Protein AF-A0A1S6HP08-F1 (afdb_monomer_lite)

InterPro domains:
  IPR002477 Peptidoglycan binding-like [PF01471] (251-300)
  IPR036365 PGBD-like superfamily [SSF47090] (234-307)
  IPR036366 PGBD superfamily [G3DSA:1.10.101.10] (234-302)
  IPR045380 L,D-transpeptidase, scaffold domain [PF20142] (79-217)
  IPR052905 L,D-transpeptidase YkuD-like [PTHR41533] (67-310)

Radius of gyration: 25.8 Å; chains: 1; bounding box: 58×49×69 Å

Foldseek 3Di:
DDDDDLPLLVDQLDDPDDDDDDDDPPPPVVVVVVVVVPCDDPVNVVLLVLLCVQLVCLCVVVAQDRVPDGQPCSNLLSVLCVVVSNGFLPPDLVLLVVLLVLLVCVLLLLHDSVSQCSVVLVVLSVVCVVVVNPPSNSVSVNRSSSVSSLVVLLCCLQQFDDDVVVPPPPPPPPCSNDVSVSVSVSSNVCSVVSCSSVSSVVSRDPDPVLVVLSVLLVLLVCCLVPDDADAQDDDDKADFFAADPSQVVVQVLLVSVVLAPPPDDSRGCYPSVLNSLLVVCVVVVHDSPSMPDPVSSVVSNDHSVNSSNVSSNVSSVVSNVVNVD

Sequence (325 aa):
MKNLNPFSLLLILGLFLQASPFKIFAAVELSSITYAEQAHSPEVDRQNAIFESLLEPLLLGETSKIAEFSIISPYLTSHLYQKRQYLSLWNDKDYAASVIETIGDADDEGLFKEDYHYQELVSLYQAQELDDWQDPYQRAQFDILLTDAIITYGIHLINGKVNPDTLGKTWNYDEAVIKLGTVIEELNTHIQAQDIAERLAQFNPQLTPYDELKSALKHYRQLADNQTFSNISYLSVVKTGESSPMLPSIAQRLILLNYLSPEADISHFSPEFVAAIKRYQTAHSLNADGIIGKGTINSLNVPFSRRADQDQYGASQMALSRSHR

Organism: NCBI:txid225848

Secondary structure (DSSP, 8-state):
--PPPTTTTSSSSS----------SSSHHHHHHHHHHHTTSHHHHHHHHHHHHHHHHHHTTS-SEETTEEPSSHHHHHHHHHHTTT--S---HHHHHHHHHHHHGGGTTTS-GGGGTHHHHHHHHHHHHHTTT--HHHHHHHHHHHHHHHHHHHHHHHH----GGG-TTT----TTTS-HHHHHHHHHHHHHHT-HHHHHHTTS---HHHHHHHHHHHHHHHHHHHS---PPPP-S-B-TT---TTHHHHHHHHHHTTSS-TTS-TTTT-HHHHHHHHHHHHHTTS--S--B-HHHHHHHTS-HHHHHHHHHHHHHHHHHTTTT-

pLDDT: mean 80.7, std 21.32, range [26.08, 97.94]

Structure (mmCIF, N/CA/C/O backbone):
data_AF-A0A1S6HP08-F1
#
_entry.id   AF-A0A1S6HP08-F1
#
loop_
_atom_site.group_PDB
_atom_site.id
_atom_site.type_symbol
_atom_site.label_atom_id
_atom_site.label_alt_id
_atom_site.label_comp_id
_atom_site.label_asym_id
_atom_site.label_entity_id
_atom_site.label_seq_id
_atom_site.pdbx_PDB_ins_code
_atom_site.Cartn_x
_atom_site.Cartn_y
_atom_site.Cartn_z
_atom_site.occupancy
_atom_site.B_iso_or_equiv
_atom_site.auth_seq_id
_atom_site.auth_comp_id
_atom_site.auth_asym_id
_atom_site.auth_atom_id
_atom_site.pdbx_PDB_model_num
ATOM 1 N N . MET A 1 1 ? 19.195 24.820 16.635 1.00 37.03 1 MET A N 1
ATOM 2 C CA . MET A 1 1 ? 18.046 25.485 17.287 1.00 37.03 1 MET A CA 1
ATOM 3 C C . MET A 1 1 ? 17.364 26.413 16.294 1.00 37.03 1 MET 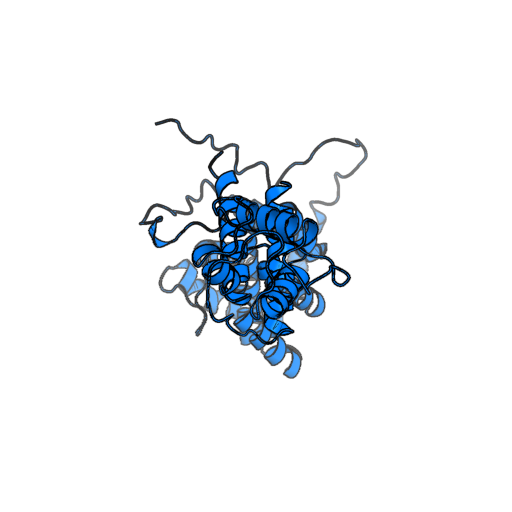A C 1
ATOM 5 O O . MET A 1 1 ? 17.799 27.543 16.124 1.00 37.03 1 MET A O 1
ATOM 9 N N . LYS A 1 2 ? 16.320 25.930 15.623 1.00 26.08 2 LYS A N 1
ATOM 10 C CA . LYS A 1 2 ? 15.174 26.746 15.218 1.00 26.08 2 LYS A CA 1
ATOM 11 C C . LYS A 1 2 ? 13.961 25.855 15.437 1.00 26.08 2 LYS A C 1
ATOM 13 O O . LYS A 1 2 ? 13.872 24.786 14.847 1.00 26.08 2 LYS A O 1
ATOM 18 N N . ASN A 1 3 ? 13.167 26.256 16.417 1.00 28.09 3 ASN A N 1
ATOM 19 C CA . ASN A 1 3 ? 11.997 25.554 16.908 1.00 28.09 3 ASN A CA 1
ATOM 20 C C . ASN A 1 3 ? 11.008 25.349 15.758 1.00 28.09 3 ASN A C 1
ATOM 22 O O . ASN A 1 3 ? 10.672 26.312 15.066 1.00 28.09 3 ASN A O 1
ATOM 26 N N . LEU A 1 4 ? 10.554 24.111 15.577 1.00 31.88 4 LEU A N 1
ATOM 27 C CA . LEU A 1 4 ? 9.343 23.830 14.817 1.00 31.88 4 LEU A CA 1
ATOM 28 C C . LEU A 1 4 ? 8.183 24.518 15.550 1.00 31.88 4 LEU A C 1
ATOM 30 O O . LEU A 1 4 ? 8.040 24.401 16.767 1.00 31.88 4 LEU A O 1
ATOM 34 N N . ASN A 1 5 ? 7.435 25.336 14.818 1.00 28.69 5 ASN A N 1
ATOM 35 C CA . ASN A 1 5 ? 6.345 26.145 15.349 1.00 28.69 5 ASN A CA 1
ATOM 36 C C . ASN A 1 5 ? 5.137 25.217 15.619 1.00 28.69 5 ASN A C 1
ATOM 38 O O . ASN A 1 5 ? 4.773 24.469 14.711 1.00 28.69 5 ASN A O 1
ATOM 42 N N . PRO A 1 6 ? 4.476 25.261 16.794 1.00 34.19 6 PRO A N 1
ATOM 43 C CA . PRO A 1 6 ? 3.338 24.394 17.161 1.00 34.19 6 PRO A CA 1
ATOM 44 C C . PRO A 1 6 ? 2.050 24.600 16.329 1.00 34.19 6 PRO A C 1
ATOM 46 O O . PRO A 1 6 ? 0.969 24.180 16.730 1.00 34.19 6 PRO A O 1
ATOM 49 N N . PHE A 1 7 ? 2.145 25.240 15.163 1.00 33.28 7 PHE A N 1
ATOM 50 C CA . PHE A 1 7 ? 1.025 25.545 14.272 1.00 33.28 7 PHE A CA 1
ATOM 51 C C . PHE A 1 7 ? 0.842 24.539 13.126 1.00 33.28 7 PHE A C 1
ATOM 53 O O . PHE A 1 7 ? -0.245 24.483 12.558 1.00 33.28 7 PHE A O 1
ATOM 60 N N . SER A 1 8 ? 1.842 23.712 12.804 1.00 34.75 8 SER A N 1
ATOM 61 C CA . SER A 1 8 ? 1.733 22.762 11.682 1.00 34.75 8 SER A CA 1
ATOM 62 C C . SER A 1 8 ? 0.903 21.515 12.004 1.00 34.75 8 SER A C 1
ATOM 64 O O . SER A 1 8 ? 0.450 20.839 11.087 1.00 34.75 8 SER A O 1
ATOM 66 N N . LEU A 1 9 ? 0.640 21.234 13.285 1.00 36.16 9 LEU A N 1
ATOM 67 C CA . LEU A 1 9 ? -0.179 20.086 13.696 1.00 36.16 9 LEU A CA 1
ATOM 68 C C . LEU A 1 9 ? -1.679 20.393 13.816 1.00 36.16 9 LEU A C 1
ATOM 70 O O . LEU A 1 9 ? -2.486 19.490 14.003 1.00 36.16 9 LEU A O 1
ATOM 74 N N . LEU A 1 10 ? -2.058 21.667 13.701 1.00 32.53 10 LEU A N 1
ATOM 75 C CA . LEU A 1 10 ? -3.425 22.144 13.919 1.00 32.53 10 LEU A CA 1
ATOM 76 C C . LEU A 1 10 ? -4.205 22.397 12.624 1.00 32.53 10 LEU A C 1
ATOM 78 O O . LEU A 1 10 ? -5.354 22.810 12.700 1.00 32.53 10 LEU A O 1
ATOM 82 N N . LEU A 1 11 ? -3.602 22.157 11.453 1.00 35.22 11 LEU A N 1
ATOM 83 C CA . LEU A 1 11 ? -4.187 22.548 10.165 1.00 35.22 11 LEU A CA 1
ATOM 84 C C . LEU A 1 11 ? -4.681 21.383 9.293 1.00 35.22 11 LEU A C 1
ATOM 86 O O . LEU A 1 11 ? -5.185 21.626 8.204 1.00 35.22 11 LEU A O 1
ATOM 90 N N . ILE A 1 12 ? -4.536 20.129 9.736 1.00 39.09 12 ILE A N 1
ATOM 91 C CA . ILE A 1 12 ? -4.883 18.949 8.916 1.00 39.09 12 ILE A CA 1
ATOM 92 C C . ILE A 1 12 ? -6.053 18.129 9.503 1.00 39.09 12 ILE A C 1
ATOM 94 O O . ILE A 1 12 ? -6.721 17.416 8.767 1.00 39.09 12 ILE A O 1
ATOM 98 N N . LEU A 1 13 ? -6.415 18.339 10.774 1.00 35.38 13 LEU A N 1
ATOM 99 C CA . LEU A 1 13 ? -7.618 17.765 11.412 1.00 35.38 13 LEU A CA 1
ATOM 100 C C . LEU A 1 13 ? -8.629 18.840 11.859 1.00 35.38 13 LEU A C 1
ATOM 102 O O . LEU A 1 13 ? -9.435 18.627 12.751 1.00 35.38 13 LEU A O 1
ATOM 106 N N . GLY A 1 14 ? -8.577 20.030 11.260 1.00 38.06 14 GLY A N 1
ATOM 107 C CA . GLY A 1 14 ? -9.546 21.089 11.525 1.00 38.06 14 GLY A CA 1
ATOM 108 C C . GLY A 1 14 ? -9.268 22.330 10.684 1.00 38.06 14 GLY A C 1
ATOM 109 O O . GLY A 1 14 ? -8.176 22.881 10.752 1.00 38.06 14 GLY A O 1
ATOM 110 N N . LEU A 1 15 ? -10.289 22.788 9.948 1.00 34.88 15 LEU A N 1
ATOM 111 C CA . LEU A 1 15 ? -10.371 24.033 9.160 1.00 34.88 15 LEU A CA 1
ATOM 112 C C . LEU A 1 15 ? -9.856 23.986 7.706 1.00 34.88 15 LEU A C 1
ATOM 114 O O . LEU A 1 15 ? -8.799 24.514 7.381 1.00 34.88 15 LEU A O 1
ATOM 118 N N . PHE A 1 16 ? -10.740 23.588 6.787 1.00 30.20 16 PHE A N 1
ATOM 119 C CA . PHE A 1 16 ? -11.036 24.470 5.652 1.00 30.20 16 PHE A CA 1
ATOM 120 C C . PHE A 1 16 ? -12.314 25.245 5.983 1.00 30.20 16 PHE A C 1
ATOM 122 O O . PHE A 1 16 ? -13.414 24.703 5.948 1.00 30.20 16 PHE A O 1
ATOM 129 N N . LEU A 1 17 ? -12.169 26.522 6.337 1.00 34.50 17 LEU A N 1
ATOM 130 C CA . LEU A 1 17 ? -13.286 27.448 6.508 1.00 34.50 17 LEU A CA 1
ATOM 131 C C . LEU A 1 17 ? -13.116 28.585 5.497 1.00 34.50 17 LEU A C 1
ATOM 133 O O . LEU A 1 17 ? -12.306 29.480 5.710 1.00 34.50 17 LEU A O 1
ATOM 137 N N . GLN A 1 18 ? -13.863 28.499 4.392 1.00 31.25 18 GLN A N 1
ATOM 138 C CA . GLN A 1 18 ? -14.393 29.581 3.540 1.00 31.25 18 GLN A CA 1
ATOM 139 C C . GLN A 1 18 ? -15.203 28.897 2.411 1.00 31.25 18 GLN A C 1
ATOM 141 O O . GLN A 1 18 ? -14.660 28.052 1.719 1.00 31.25 18 GLN A O 1
ATOM 146 N N . ALA A 1 19 ? -16.481 29.163 2.131 1.00 27.23 19 ALA A N 1
ATOM 147 C CA . ALA A 1 19 ? -17.449 30.097 2.685 1.00 27.23 19 ALA A CA 1
ATOM 148 C C . ALA A 1 19 ? -18.878 29.683 2.257 1.00 27.23 19 ALA A C 1
ATOM 150 O O . ALA A 1 19 ? -19.105 29.353 1.095 1.00 27.23 19 ALA A O 1
ATOM 151 N N . SER A 1 20 ? -19.853 29.786 3.164 1.00 27.34 20 SER A N 1
ATOM 152 C CA . SER A 1 20 ? -21.228 30.241 2.880 1.00 27.34 20 SER A CA 1
ATOM 153 C C . SER A 1 20 ? -21.924 30.558 4.210 1.00 27.34 20 SER A C 1
ATOM 155 O O . SER A 1 20 ? -21.979 29.691 5.081 1.00 27.34 20 SER A O 1
ATOM 157 N N . PRO A 1 21 ? -22.433 31.785 4.430 1.00 35.09 21 PRO A N 1
ATOM 158 C CA . PRO A 1 21 ? -22.972 32.177 5.721 1.00 35.09 21 PRO A CA 1
ATOM 159 C C . PRO A 1 21 ? -24.468 31.874 5.764 1.00 35.09 21 PRO A C 1
ATOM 161 O O . PRO A 1 21 ? -25.263 32.788 5.616 1.00 35.09 21 PRO A O 1
ATOM 164 N N . PHE A 1 22 ? -24.892 30.624 5.955 1.00 33.34 22 PHE A N 1
ATOM 165 C CA . PHE A 1 22 ? -26.291 30.363 6.314 1.00 33.34 22 PHE A CA 1
ATOM 166 C C . PHE A 1 22 ? -26.439 29.122 7.206 1.00 33.34 22 PHE A C 1
ATOM 168 O O . PHE A 1 22 ? -26.291 27.994 6.760 1.00 33.34 22 PHE A O 1
ATOM 175 N N . LYS A 1 23 ? -26.797 29.395 8.470 1.00 36.72 23 LYS A N 1
ATOM 176 C CA . LYS A 1 23 ? -27.518 28.538 9.430 1.00 36.72 23 LYS A CA 1
ATOM 177 C C . LYS A 1 23 ? -26.992 27.112 9.672 1.00 36.72 23 LYS A C 1
ATOM 179 O O . LYS A 1 23 ? -27.583 26.181 9.150 1.00 36.72 23 LYS A O 1
ATOM 184 N N . ILE A 1 24 ? -26.074 26.934 10.629 1.00 33.16 24 ILE A N 1
ATOM 185 C CA . ILE A 1 24 ? -26.072 25.760 11.532 1.00 33.16 24 ILE A CA 1
ATOM 186 C C . ILE A 1 24 ? -25.559 26.200 12.920 1.00 33.16 24 ILE A C 1
ATOM 188 O O . ILE A 1 24 ? -24.381 26.102 13.229 1.00 33.16 24 ILE A O 1
ATOM 192 N N . PHE A 1 25 ? -26.450 26.719 13.762 1.00 32.25 25 PHE A N 1
ATOM 193 C CA . PHE A 1 25 ? -26.279 26.751 15.222 1.00 32.25 25 PHE A CA 1
ATOM 194 C C . PHE A 1 25 ? -27.532 26.079 15.788 1.00 32.25 25 PHE A C 1
ATOM 196 O O . PHE A 1 25 ? -28.522 26.750 16.05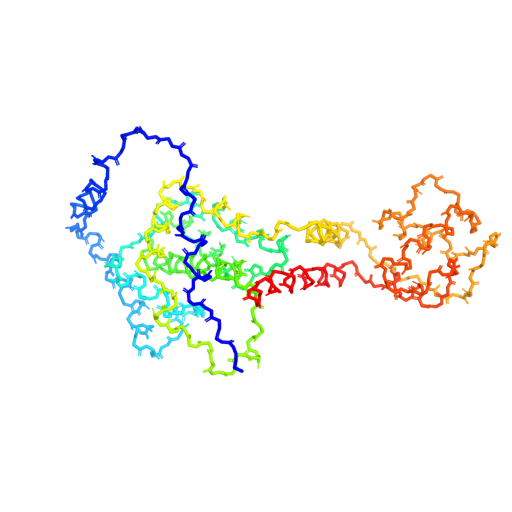7 1.00 32.25 25 PHE A O 1
ATOM 203 N N . ALA A 1 26 ? -27.533 24.743 15.795 1.00 30.08 26 ALA A N 1
ATOM 204 C CA . ALA A 1 26 ? -28.567 23.914 16.435 1.00 30.08 26 ALA A CA 1
ATOM 205 C C . ALA A 1 26 ? -28.204 22.413 16.511 1.00 30.08 26 ALA A C 1
ATOM 207 O O . ALA A 1 26 ? -28.841 21.689 17.262 1.00 30.08 26 ALA A O 1
ATOM 208 N N . ALA A 1 27 ? -27.210 21.919 15.758 1.00 31.30 27 ALA A N 1
ATOM 209 C CA . ALA A 1 27 ? -26.962 20.472 15.653 1.00 31.30 27 ALA A CA 1
ATOM 210 C C . ALA A 1 27 ? -25.917 19.901 16.638 1.00 31.30 27 ALA A C 1
ATOM 212 O O . ALA A 1 27 ? -25.849 18.689 16.796 1.00 31.30 27 ALA A O 1
ATOM 213 N N . VAL A 1 28 ? -25.126 20.740 17.319 1.00 35.03 28 VAL A N 1
ATOM 214 C CA . VAL A 1 28 ? -24.002 20.273 18.165 1.00 35.03 28 VAL A CA 1
ATOM 215 C C . VAL A 1 28 ? -24.448 19.818 19.564 1.00 35.03 28 VAL A C 1
ATOM 217 O O . VAL A 1 28 ? -23.785 18.992 20.177 1.00 35.03 28 VAL A O 1
ATOM 220 N N . GLU A 1 29 ? -25.598 20.280 20.064 1.00 32.12 29 GLU A N 1
ATOM 221 C CA . GLU A 1 29 ? -26.141 19.812 21.355 1.00 32.12 29 GLU A CA 1
ATOM 222 C C . GLU A 1 29 ? -26.984 18.533 21.235 1.00 32.12 29 GLU A C 1
ATOM 224 O O . GLU A 1 29 ? -27.211 17.851 22.228 1.00 32.12 29 GLU A O 1
ATOM 229 N N . LEU A 1 30 ? -27.434 18.160 20.032 1.00 32.56 30 LEU A N 1
ATOM 230 C CA . LEU A 1 30 ? -28.275 16.972 19.853 1.00 32.56 30 LEU A CA 1
ATOM 231 C C . LEU A 1 30 ? -27.462 15.669 19.803 1.00 32.56 30 LEU A C 1
ATOM 233 O O . LEU A 1 30 ? -27.971 14.632 20.221 1.00 32.56 30 LEU A O 1
ATOM 237 N N . SER A 1 31 ? -26.197 15.691 19.369 1.00 40.62 31 SER A N 1
ATOM 238 C CA . SER A 1 31 ? -25.356 14.483 19.336 1.00 40.62 31 SER A CA 1
ATOM 239 C C . SER A 1 31 ? -24.945 14.017 20.737 1.00 40.62 31 SER A C 1
ATOM 241 O O . SER A 1 31 ? -25.019 12.826 21.025 1.00 40.62 31 SER A O 1
ATOM 243 N N . SER A 1 32 ? -24.606 14.930 21.649 1.00 37.12 32 SER A N 1
ATOM 244 C CA . SER A 1 32 ? -24.267 14.600 23.042 1.00 37.12 32 SER A CA 1
ATOM 245 C C . SER A 1 32 ? -25.474 14.128 23.864 1.00 37.12 32 SER A C 1
ATOM 247 O O . SER A 1 32 ? -25.318 13.277 24.738 1.00 37.12 32 SER A O 1
ATOM 249 N N . ILE A 1 33 ? -26.682 14.608 23.550 1.00 34.91 33 ILE A N 1
ATOM 250 C CA . ILE A 1 33 ? -27.922 14.178 24.219 1.00 34.91 33 ILE A CA 1
ATOM 251 C C . ILE A 1 33 ? -28.392 12.801 23.712 1.00 34.91 33 ILE A C 1
ATOM 253 O O . ILE A 1 33 ? -28.900 12.010 24.502 1.00 34.91 33 ILE A O 1
ATOM 257 N N . THR A 1 34 ? -28.152 12.455 22.441 1.00 38.88 34 THR A N 1
ATOM 258 C CA . THR A 1 34 ? -28.569 11.147 21.889 1.00 38.88 34 THR A CA 1
ATOM 259 C C . THR A 1 34 ? -27.686 9.986 22.382 1.00 38.88 34 THR A C 1
ATOM 261 O O . THR A 1 34 ? -28.188 8.888 22.608 1.00 38.88 34 THR A O 1
ATOM 264 N N . TYR A 1 35 ? -26.389 10.223 22.629 1.00 44.16 35 TYR A N 1
ATOM 265 C CA . TYR A 1 35 ? -25.476 9.205 23.182 1.00 44.16 35 TYR A CA 1
ATOM 266 C C . TYR A 1 35 ? -25.760 8.859 24.654 1.00 44.16 35 TYR A C 1
ATOM 268 O O . TYR A 1 35 ? -25.564 7.717 25.064 1.00 44.16 35 TYR A O 1
ATOM 276 N N . ALA A 1 36 ? -26.231 9.817 25.457 1.00 42.38 36 ALA A N 1
ATOM 277 C CA . ALA A 1 36 ? -26.434 9.616 26.892 1.00 42.38 36 ALA A CA 1
ATOM 278 C C . ALA A 1 36 ? -27.621 8.687 27.220 1.00 42.38 36 ALA A C 1
ATOM 280 O O . ALA A 1 36 ? -27.603 8.005 28.242 1.00 42.38 36 ALA A O 1
ATOM 281 N N . GLU A 1 37 ? -28.642 8.627 26.360 1.00 40.81 37 GLU A N 1
ATOM 282 C CA . GLU A 1 37 ? -29.885 7.892 26.642 1.00 40.81 37 GLU A CA 1
ATOM 283 C C . GLU A 1 37 ? -29.822 6.405 26.222 1.00 40.81 37 GLU A C 1
ATOM 285 O O . GLU A 1 37 ? -30.584 5.584 26.729 1.00 40.81 37 GLU A O 1
ATOM 290 N N . GLN A 1 38 ? -28.860 6.023 25.367 1.00 45.03 38 GLN A N 1
ATOM 291 C CA . GLN A 1 38 ? -28.581 4.623 24.990 1.00 45.03 38 GLN A CA 1
ATOM 292 C C . GLN A 1 38 ? -27.512 3.938 25.871 1.00 45.03 38 GLN A C 1
ATOM 294 O O . GLN A 1 38 ? -27.344 2.721 25.801 1.00 45.03 38 GLN A O 1
ATOM 299 N N . ALA A 1 39 ? -26.808 4.690 26.723 1.00 51.41 39 ALA A N 1
ATOM 300 C CA . ALA A 1 39 ? -25.588 4.244 27.400 1.00 51.41 39 ALA A CA 1
ATOM 301 C C . ALA A 1 39 ? -25.785 3.380 28.665 1.00 51.41 39 ALA A C 1
ATOM 303 O O . ALA A 1 39 ? -24.790 3.041 29.294 1.00 51.41 39 ALA A O 1
ATOM 304 N N . HIS A 1 40 ? -27.014 3.070 29.099 1.00 55.91 40 HIS A N 1
ATOM 305 C CA . HIS A 1 40 ? -27.283 2.406 30.398 1.00 55.91 40 HIS A CA 1
ATOM 306 C C . HIS A 1 40 ? -28.170 1.152 30.276 1.00 55.91 40 HIS A C 1
ATOM 308 O O . HIS A 1 40 ? -28.962 0.835 31.167 1.00 55.91 40 HIS A O 1
ATOM 314 N N . SER A 1 41 ? -28.092 0.437 29.150 1.00 70.69 41 SER A N 1
ATOM 315 C CA . SER A 1 41 ? -28.690 -0.901 29.081 1.00 70.69 41 SER A CA 1
ATOM 316 C C . SER A 1 41 ? -27.732 -1.939 29.693 1.00 70.69 41 SER A C 1
ATOM 318 O O . SER A 1 41 ? -26.526 -1.834 29.471 1.00 70.69 41 SER A O 1
ATOM 320 N N . PRO A 1 42 ? -28.225 -2.994 30.378 1.00 75.88 42 PRO A N 1
ATOM 321 C CA . PRO A 1 42 ? -27.368 -4.040 30.955 1.00 75.88 42 PRO A CA 1
ATOM 322 C C . PRO A 1 42 ? -26.472 -4.768 29.941 1.00 75.88 42 PRO A C 1
ATOM 324 O O . PRO A 1 42 ? -25.529 -5.458 30.322 1.00 75.88 42 PRO A O 1
ATOM 327 N N . GLU A 1 43 ? -26.802 -4.680 28.653 1.00 75.88 43 GLU A N 1
ATOM 328 C CA . GLU A 1 43 ? -25.978 -5.221 27.575 1.00 75.88 43 GLU A CA 1
ATOM 329 C C . GLU A 1 43 ? -24.797 -4.304 27.256 1.00 75.88 43 GLU A C 1
ATOM 331 O O . GLU A 1 43 ? -23.659 -4.762 27.216 1.00 75.88 43 GLU A O 1
ATOM 336 N N . VAL A 1 44 ? -25.057 -3.001 27.123 1.00 77.56 44 VAL A N 1
ATOM 337 C CA . VAL A 1 44 ? -24.018 -1.986 26.905 1.00 77.56 44 VAL A CA 1
ATOM 338 C C . VAL A 1 44 ? -23.053 -1.941 28.089 1.00 77.56 44 VAL A C 1
ATOM 340 O O . VAL A 1 44 ? -21.846 -1.924 27.881 1.00 77.56 44 VAL A O 1
ATOM 343 N N . ASP A 1 45 ? -23.553 -2.029 29.324 1.00 83.19 45 ASP A N 1
ATOM 344 C CA . ASP A 1 45 ? -22.700 -2.062 30.519 1.00 83.19 45 ASP A CA 1
ATOM 345 C C . ASP A 1 45 ? -21.768 -3.285 30.528 1.00 83.19 45 ASP A C 1
ATOM 347 O O . ASP A 1 45 ? -20.587 -3.178 30.864 1.00 83.19 45 ASP A O 1
ATOM 351 N N . ARG A 1 46 ? -22.279 -4.458 30.119 1.00 84.31 46 ARG A N 1
ATOM 352 C CA . ARG A 1 46 ? -21.469 -5.679 29.997 1.00 84.31 46 ARG A CA 1
ATOM 353 C C . ARG A 1 46 ? -20.414 -5.555 28.904 1.00 84.31 46 ARG A C 1
ATOM 355 O O . ARG A 1 46 ? -19.282 -5.978 29.118 1.00 84.31 46 ARG A O 1
ATOM 362 N N . GLN A 1 47 ? -20.766 -4.970 27.762 1.00 84.94 47 GLN A N 1
ATOM 363 C CA . GLN A 1 47 ? -19.822 -4.736 26.675 1.00 84.94 47 GLN A CA 1
ATOM 364 C C . GLN A 1 47 ? -18.729 -3.742 27.096 1.00 84.94 47 GLN A C 1
ATOM 366 O O . GLN A 1 47 ? -17.547 -4.035 26.930 1.00 84.94 47 GLN A O 1
ATOM 371 N N . ASN A 1 48 ? -19.095 -2.626 27.727 1.00 91.19 48 ASN A N 1
ATOM 372 C CA . ASN A 1 48 ? -18.148 -1.620 28.211 1.00 91.19 48 ASN A CA 1
ATOM 373 C C . ASN A 1 48 ? -17.162 -2.205 29.234 1.00 91.19 48 ASN A C 1
ATOM 375 O O . ASN A 1 48 ? -15.971 -1.909 29.164 1.00 91.19 48 ASN A O 1
ATOM 379 N N . ALA A 1 49 ? -17.623 -3.089 30.127 1.00 93.12 49 ALA A N 1
ATOM 380 C CA . ALA A 1 49 ? -16.753 -3.772 31.085 1.00 93.12 49 ALA A CA 1
ATOM 381 C C . ALA A 1 49 ? -15.688 -4.653 30.403 1.00 93.12 49 ALA A C 1
ATOM 383 O O . ALA A 1 49 ? -14.566 -4.767 30.896 1.00 93.12 49 ALA A O 1
ATOM 384 N N . ILE A 1 50 ? -16.010 -5.259 29.253 1.00 95.50 50 ILE A N 1
ATOM 385 C CA . ILE A 1 50 ? -15.037 -6.028 28.464 1.00 95.50 50 ILE A CA 1
ATOM 386 C C . ILE A 1 50 ? -13.968 -5.093 27.894 1.00 95.50 50 ILE A C 1
ATOM 388 O O . ILE A 1 50 ? -12.781 -5.358 28.082 1.00 95.50 50 ILE A O 1
ATOM 392 N N . PHE A 1 51 ? -14.366 -3.990 27.253 1.00 96.19 51 PHE A N 1
ATOM 393 C CA . PHE A 1 51 ? -13.424 -2.987 26.741 1.00 96.19 51 PHE A CA 1
ATOM 394 C C . PHE A 1 51 ? -12.523 -2.441 27.853 1.00 96.19 51 PHE A C 1
ATOM 396 O O . PHE A 1 51 ? -11.306 -2.400 27.682 1.00 96.19 51 PHE A O 1
ATOM 403 N N . GLU A 1 52 ? -13.099 -2.077 29.000 1.00 95.44 52 GLU A N 1
ATOM 404 C CA . GLU A 1 52 ? -12.349 -1.611 30.167 1.00 95.44 52 GLU A CA 1
ATOM 405 C C . GLU A 1 52 ? -11.310 -2.649 30.610 1.00 95.44 52 GLU A C 1
ATOM 407 O O . GLU A 1 52 ? -10.130 -2.321 30.717 1.00 95.44 52 GLU A O 1
ATOM 412 N N . SER A 1 53 ? -11.703 -3.922 30.740 1.00 95.88 53 SER A N 1
ATOM 413 C CA . SER A 1 53 ? -10.784 -4.999 31.133 1.00 95.88 53 SER A CA 1
ATOM 414 C C . SER A 1 53 ? -9.634 -5.235 30.144 1.00 95.88 53 SER A C 1
ATOM 416 O O . SER A 1 53 ? -8.537 -5.614 30.553 1.00 95.88 53 SER A O 1
ATOM 418 N N . LEU A 1 54 ? -9.865 -5.008 28.845 1.00 96.31 54 LEU A N 1
ATOM 419 C CA . LEU A 1 54 ? -8.845 -5.153 27.804 1.00 96.31 54 LEU A CA 1
ATOM 420 C C . LEU A 1 54 ? -7.880 -3.962 27.764 1.00 96.31 54 LEU A C 1
ATOM 422 O O . LEU A 1 54 ? -6.713 -4.132 27.416 1.00 96.31 54 LEU A O 1
ATOM 426 N N . LEU A 1 55 ? -8.362 -2.761 28.092 1.00 95.69 55 LEU A N 1
ATOM 427 C CA . LEU A 1 55 ? -7.634 -1.505 27.905 1.00 95.69 55 LEU A CA 1
ATOM 428 C C . LEU A 1 55 ? -6.965 -0.982 29.177 1.00 95.69 55 LEU A C 1
ATOM 430 O O . LEU A 1 55 ? -5.987 -0.243 29.069 1.00 95.69 55 LEU A O 1
ATOM 434 N N . GLU A 1 56 ? -7.436 -1.358 30.367 1.00 94.44 56 GLU A N 1
ATOM 435 C CA . GLU A 1 56 ? -6.842 -0.937 31.641 1.00 94.44 56 GLU A CA 1
ATOM 436 C C . GLU A 1 56 ? -5.342 -1.292 31.743 1.00 94.44 56 GLU A C 1
ATOM 438 O O . GLU A 1 56 ? -4.550 -0.392 32.040 1.00 94.44 56 GLU A O 1
ATOM 443 N N . PRO A 1 57 ? -4.883 -2.508 31.376 1.00 93.88 57 PRO A N 1
ATOM 444 C CA . PRO A 1 57 ? -3.451 -2.821 31.374 1.00 93.88 57 PRO A CA 1
ATOM 445 C C . PRO A 1 57 ? -2.624 -1.941 30.417 1.00 93.88 57 PRO A C 1
ATOM 447 O O . PRO A 1 57 ? -1.445 -1.686 30.672 1.00 93.88 57 PRO A O 1
ATOM 450 N N . LEU A 1 58 ? -3.225 -1.454 29.320 1.00 90.50 58 LEU A N 1
ATOM 451 C CA . LEU A 1 58 ? -2.577 -0.522 28.387 1.00 90.50 58 LEU A CA 1
ATOM 452 C C . LEU A 1 58 ? -2.511 0.893 28.973 1.00 90.50 58 LEU A C 1
ATOM 454 O O . LEU A 1 58 ? -1.473 1.543 28.858 1.00 90.50 58 LEU A O 1
ATOM 458 N N . LEU A 1 59 ? -3.588 1.357 29.619 1.00 88.19 59 LEU A N 1
ATOM 459 C CA . LEU A 1 59 ? -3.639 2.655 30.308 1.00 88.19 59 LEU A CA 1
ATOM 460 C C . LEU A 1 59 ? -2.579 2.751 31.410 1.00 88.19 59 LEU A C 1
ATOM 462 O O . LEU A 1 59 ? -1.936 3.787 31.566 1.00 88.19 59 LEU A O 1
ATOM 466 N N . LEU A 1 60 ? -2.385 1.661 32.156 1.00 88.88 60 LEU A N 1
ATOM 467 C CA . LEU A 1 60 ? -1.391 1.561 33.225 1.00 88.88 60 LEU A CA 1
ATOM 468 C C . LEU A 1 60 ? 0.042 1.360 32.698 1.00 88.88 60 LEU A C 1
ATOM 470 O O . LEU A 1 60 ? 0.999 1.442 33.470 1.00 88.88 60 LEU A O 1
ATOM 474 N N . GLY A 1 61 ? 0.207 1.113 31.394 1.00 86.19 61 GLY A N 1
ATOM 475 C CA . GLY A 1 61 ? 1.501 0.835 30.769 1.00 86.19 61 GLY A CA 1
ATOM 476 C C . GLY A 1 61 ? 2.097 -0.521 31.159 1.00 86.19 61 GLY A C 1
ATOM 477 O O . GLY A 1 61 ? 3.301 -0.727 31.007 1.00 86.19 61 GLY A O 1
ATOM 478 N N . GLU A 1 62 ? 1.280 -1.445 31.667 1.00 89.56 62 GLU A N 1
ATOM 479 C CA . GLU A 1 62 ? 1.702 -2.791 32.072 1.00 89.56 62 GLU A CA 1
ATOM 480 C C . GLU A 1 62 ? 1.965 -3.695 30.863 1.00 89.56 62 GLU A C 1
ATOM 482 O O . GLU A 1 62 ? 2.795 -4.605 30.917 1.00 89.56 62 GLU A O 1
ATOM 487 N N . THR A 1 63 ? 1.272 -3.435 29.754 1.00 91.31 63 THR A N 1
ATOM 488 C CA . THR A 1 63 ? 1.412 -4.162 28.493 1.00 91.31 63 THR A CA 1
ATOM 489 C C . THR A 1 63 ? 1.166 -3.239 27.302 1.00 91.31 63 THR A C 1
ATOM 491 O O . THR A 1 63 ? 0.500 -2.213 27.404 1.00 91.31 63 THR A O 1
ATOM 494 N N . SER A 1 64 ? 1.679 -3.635 26.142 1.00 88.25 64 SER A N 1
ATOM 495 C CA . SER A 1 64 ? 1.344 -3.047 24.841 1.00 88.25 64 SER A CA 1
ATOM 496 C C . SER A 1 64 ? 0.544 -4.028 23.981 1.00 88.25 64 SER A C 1
ATOM 498 O O . SER A 1 64 ? 0.608 -3.963 22.756 1.00 88.25 64 SER A O 1
ATOM 500 N N . LYS A 1 65 ? -0.120 -5.007 24.603 1.00 92.31 65 LYS A N 1
ATOM 501 C CA . LYS A 1 65 ? -0.814 -6.096 23.912 1.00 92.31 65 LYS A CA 1
ATOM 502 C C . LYS A 1 65 ? -2.239 -6.278 24.398 1.00 92.31 65 LYS A C 1
ATOM 504 O O . LYS A 1 65 ? -2.486 -6.186 25.597 1.00 92.31 65 LYS A O 1
ATOM 509 N N . ILE A 1 66 ? -3.118 -6.649 23.475 1.00 91.56 66 ILE A N 1
ATOM 510 C CA . ILE A 1 66 ? -4.470 -7.137 23.748 1.00 91.56 66 ILE A CA 1
ATOM 511 C C . ILE A 1 66 ? -4.528 -8.582 23.276 1.00 91.56 66 ILE A C 1
ATOM 513 O O . ILE A 1 66 ? -4.399 -8.854 22.085 1.00 91.56 66 ILE A O 1
ATOM 517 N N . ALA A 1 67 ? -4.679 -9.502 24.232 1.00 89.12 67 ALA A N 1
ATOM 518 C CA . ALA A 1 67 ? -4.460 -10.929 24.015 1.00 89.12 67 ALA A CA 1
ATOM 519 C C . ALA A 1 67 ? -3.090 -11.186 23.344 1.00 89.12 67 ALA A C 1
ATOM 521 O O . ALA A 1 67 ? -2.050 -10.861 23.923 1.00 89.12 67 ALA A O 1
ATOM 522 N N . GLU A 1 68 ? -3.064 -11.750 22.141 1.00 90.50 68 GLU A N 1
ATOM 523 C CA . GLU A 1 68 ? -1.856 -11.990 21.352 1.00 90.50 68 GLU A CA 1
ATOM 524 C C . GLU A 1 68 ? -1.399 -10.786 20.508 1.00 90.50 68 GLU A C 1
ATOM 526 O O . GLU A 1 68 ? -0.229 -10.736 20.109 1.00 90.50 68 GLU A O 1
ATOM 531 N N . PHE A 1 69 ? -2.274 -9.806 20.267 1.00 93.00 69 PHE A N 1
ATOM 532 C CA . PHE A 1 69 ? -2.042 -8.703 19.333 1.00 93.00 69 PHE A CA 1
ATOM 533 C C . PHE A 1 69 ? -1.224 -7.586 19.978 1.00 93.00 69 PHE A C 1
ATOM 535 O O . PHE A 1 69 ? -1.558 -7.105 21.061 1.00 93.00 69 PHE A O 1
ATOM 542 N N . SER A 1 70 ? -0.151 -7.149 19.315 1.00 93.00 70 SER A N 1
ATOM 543 C CA . SER A 1 70 ? 0.609 -5.972 19.756 1.00 93.00 70 SER A CA 1
ATOM 544 C C . SER A 1 70 ? -0.084 -4.713 19.260 1.00 93.00 70 SER A C 1
ATOM 546 O O . SER A 1 70 ? -0.278 -4.573 18.066 1.00 93.00 70 SER A O 1
ATOM 548 N N . ILE A 1 71 ? -0.427 -3.797 20.155 1.00 91.19 71 ILE A N 1
ATOM 549 C CA . ILE A 1 71 ? -1.047 -2.516 19.817 1.00 91.19 71 ILE A CA 1
ATOM 550 C C . ILE A 1 71 ? 0.059 -1.518 19.462 1.00 91.19 71 ILE A C 1
ATOM 552 O O . ILE A 1 71 ? 1.046 -1.399 20.194 1.00 91.19 71 ILE A O 1
ATOM 556 N N . ILE A 1 72 ? -0.085 -0.827 18.332 1.00 87.00 72 ILE A N 1
ATOM 557 C CA . ILE A 1 72 ? 0.949 0.047 17.759 1.00 87.00 72 ILE A CA 1
ATOM 558 C C . ILE A 1 72 ? 0.946 1.403 18.457 1.00 87.00 72 ILE A C 1
ATOM 560 O O . ILE A 1 72 ? 2.004 1.938 18.797 1.00 87.00 72 ILE A O 1
ATOM 564 N N . SER A 1 73 ? -0.248 1.933 18.727 1.00 84.38 73 SER A N 1
ATOM 565 C CA . SER A 1 73 ? -0.460 3.221 19.380 1.00 84.38 73 SER A CA 1
ATOM 566 C C . SER A 1 73 ? -1.177 3.045 20.730 1.00 84.38 73 SER A C 1
ATOM 568 O O . SER A 1 73 ? -2.221 3.661 20.954 1.00 84.38 73 SER A O 1
ATOM 570 N N . PRO A 1 74 ? -0.627 2.259 21.686 1.00 88.12 74 PRO A N 1
ATOM 571 C CA . PRO A 1 74 ? -1.350 1.825 22.885 1.00 88.12 74 PRO A CA 1
ATOM 572 C C . PRO A 1 74 ? -1.825 2.990 23.751 1.00 88.12 74 PRO A C 1
ATOM 574 O O . PRO A 1 74 ? -2.941 2.949 24.261 1.00 88.12 74 PRO A O 1
ATOM 577 N N . TYR A 1 75 ? -1.024 4.053 23.872 1.00 84.81 75 TYR A N 1
ATOM 578 C CA . TYR A 1 75 ? -1.423 5.273 24.574 1.00 84.81 75 TYR A CA 1
ATOM 579 C C . TYR A 1 75 ? -2.653 5.929 23.927 1.00 84.81 75 TYR A C 1
ATOM 581 O O . TYR A 1 75 ? -3.659 6.127 24.604 1.00 84.81 75 TYR A O 1
ATOM 589 N N . LEU A 1 76 ? -2.603 6.226 22.621 1.00 83.19 76 LEU A N 1
ATOM 590 C CA . LEU A 1 76 ? -3.699 6.903 21.917 1.00 83.19 76 LEU A CA 1
ATOM 591 C C . LEU A 1 76 ? -4.971 6.059 21.920 1.00 83.19 76 LEU A C 1
ATOM 593 O O . LEU A 1 76 ? -6.036 6.569 22.257 1.00 83.19 76 LEU A O 1
ATOM 597 N N . THR A 1 77 ? -4.844 4.773 21.598 1.00 89.94 77 THR A N 1
ATOM 598 C CA . THR A 1 77 ? -5.960 3.831 21.531 1.00 89.94 77 THR A CA 1
ATOM 599 C C . THR A 1 77 ? -6.639 3.709 22.896 1.00 89.94 77 THR A C 1
ATOM 601 O O . THR A 1 77 ? -7.838 3.952 23.017 1.00 89.94 77 THR A O 1
ATOM 604 N N . SER A 1 78 ? -5.881 3.445 23.963 1.00 91.06 78 SER A N 1
ATOM 605 C CA . SER A 1 78 ? -6.451 3.297 25.308 1.00 91.06 78 SER A CA 1
ATOM 606 C C . SER A 1 78 ? -7.092 4.577 25.854 1.00 91.06 78 SER A C 1
ATOM 608 O O . SER A 1 78 ? -8.213 4.533 26.365 1.00 91.06 78 SER A O 1
ATOM 610 N N . HIS A 1 79 ? -6.441 5.733 25.696 1.00 88.81 79 HIS A N 1
ATOM 611 C CA . HIS A 1 79 ? -6.987 7.004 26.173 1.00 88.81 79 HIS A CA 1
ATOM 612 C C . HIS A 1 79 ? -8.205 7.442 25.350 1.00 88.81 79 HIS A C 1
ATOM 614 O O . HIS A 1 79 ? -9.114 8.072 25.896 1.00 88.81 79 HIS A O 1
ATOM 620 N N . LEU A 1 80 ? -8.265 7.093 24.059 1.00 89.62 80 LEU A N 1
ATOM 621 C CA . LEU A 1 80 ? -9.447 7.318 23.232 1.00 89.62 80 LEU A CA 1
ATOM 622 C C . LEU A 1 80 ? -10.661 6.590 23.811 1.00 89.62 80 LEU A C 1
ATOM 624 O O . LEU A 1 80 ? -11.681 7.228 24.072 1.00 89.62 80 LEU A O 1
ATOM 628 N N . TYR A 1 81 ? -10.555 5.287 24.073 1.00 93.00 81 TYR A N 1
ATOM 629 C CA . TYR A 1 81 ? -11.674 4.526 24.634 1.00 93.00 81 TYR A CA 1
ATOM 630 C C . TYR A 1 81 ? -12.015 4.962 26.057 1.00 93.00 81 TYR A C 1
ATOM 632 O O . TYR A 1 81 ? -13.196 5.075 26.374 1.00 93.00 81 TYR A O 1
ATOM 640 N N . GLN A 1 82 ? -11.024 5.313 26.885 1.00 91.75 82 GLN A N 1
ATOM 641 C CA . GLN A 1 82 ? -11.284 5.888 28.208 1.00 91.75 82 GLN A CA 1
ATOM 642 C C . GLN A 1 82 ? -12.151 7.155 28.105 1.00 91.75 82 GLN A C 1
ATOM 644 O O . GLN A 1 82 ? -13.137 7.306 28.827 1.00 91.75 82 GLN A O 1
ATOM 649 N N . LYS A 1 83 ? -11.831 8.064 27.174 1.00 89.12 83 LYS A N 1
ATOM 650 C CA . LYS A 1 83 ? -12.619 9.285 26.927 1.00 89.12 83 LYS A CA 1
ATOM 651 C C . LYS A 1 83 ? -14.003 8.996 26.349 1.00 89.12 83 LYS A C 1
ATOM 653 O O . LYS A 1 83 ? -14.934 9.741 26.641 1.00 89.12 83 LYS A O 1
ATOM 658 N N . ARG A 1 84 ? -14.144 7.923 25.569 1.00 90.25 84 ARG A N 1
ATOM 659 C CA . ARG A 1 84 ? -15.430 7.413 25.066 1.00 90.25 84 ARG A CA 1
ATOM 660 C C . ARG A 1 84 ? -16.234 6.627 26.102 1.00 90.25 84 ARG A C 1
ATOM 662 O O . ARG A 1 84 ? -17.290 6.106 25.757 1.00 90.25 84 ARG A O 1
ATOM 669 N N . GLN A 1 85 ? -15.744 6.508 27.338 1.00 90.94 85 GLN A N 1
ATOM 670 C CA . GLN A 1 85 ? -16.358 5.673 28.375 1.00 90.94 85 GLN A CA 1
ATOM 671 C C . GLN A 1 85 ? -16.527 4.215 27.916 1.00 90.94 85 GLN A C 1
ATOM 673 O O . GLN A 1 85 ? -17.521 3.567 28.227 1.00 90.94 85 GLN A O 1
ATOM 678 N N . TYR A 1 86 ? -15.553 3.729 27.143 1.00 94.00 86 TYR A N 1
ATOM 679 C CA . TYR A 1 86 ? -15.466 2.368 26.614 1.00 94.00 86 TYR A CA 1
ATOM 680 C C . TYR A 1 86 ? -16.580 1.955 25.640 1.00 94.00 86 TYR A C 1
ATOM 682 O O . TYR A 1 86 ? -16.690 0.779 25.305 1.00 94.00 86 TYR A O 1
ATOM 690 N N . LEU A 1 87 ? -17.351 2.916 25.119 1.00 91.25 87 LEU A N 1
ATOM 691 C CA . LEU A 1 87 ? -18.319 2.666 24.053 1.00 91.25 87 LEU A CA 1
ATOM 692 C C . LEU A 1 87 ? -17.611 2.288 22.745 1.00 91.25 87 LEU A C 1
ATOM 694 O O . LEU A 1 87 ? -16.697 2.998 22.298 1.00 91.25 87 LEU A O 1
ATOM 698 N N . SER A 1 88 ? -18.098 1.222 22.103 1.00 92.25 88 SER A N 1
ATOM 699 C CA . SER A 1 88 ? -17.614 0.751 20.800 1.00 92.25 88 SER A CA 1
ATOM 700 C C . SER A 1 88 ? -17.693 1.839 19.722 1.00 92.25 88 SER A C 1
ATOM 702 O O . SER A 1 88 ? -18.467 2.806 19.811 1.00 92.25 88 SER A O 1
ATOM 704 N N . LEU A 1 89 ? -16.867 1.688 18.690 1.00 91.88 89 LEU A N 1
ATOM 705 C CA . LEU A 1 89 ? -16.854 2.563 17.517 1.00 91.88 89 LEU A CA 1
ATOM 706 C C . LEU A 1 89 ? -17.472 1.883 16.292 1.00 91.88 89 LEU A C 1
ATOM 708 O O . LEU A 1 89 ? -18.198 2.521 15.531 1.00 91.88 89 LEU A O 1
ATOM 712 N N . TRP A 1 90 ? -17.236 0.586 16.128 1.00 92.81 90 TRP A N 1
ATOM 713 C CA . TRP A 1 90 ? -17.477 -0.169 14.904 1.00 92.81 90 TRP A CA 1
ATOM 714 C C . TRP A 1 90 ? -18.718 -1.057 15.035 1.00 92.81 90 TRP A C 1
ATOM 716 O O . TRP A 1 90 ? -18.646 -2.283 15.058 1.00 92.81 90 TRP A O 1
ATOM 726 N N . ASN A 1 91 ? -19.886 -0.418 15.157 1.00 87.88 91 ASN A N 1
ATOM 727 C CA . ASN A 1 91 ? -21.171 -1.122 15.276 1.00 87.88 91 ASN A CA 1
ATOM 728 C C . ASN A 1 91 ? -21.781 -1.530 13.927 1.00 87.88 91 ASN A C 1
ATOM 730 O O . ASN A 1 91 ? -22.597 -2.449 13.883 1.00 87.88 91 ASN A O 1
ATOM 734 N N . ASP A 1 92 ? -21.398 -0.849 12.848 1.00 91.31 92 ASP A N 1
ATOM 735 C CA . ASP A 1 92 ? -21.778 -1.205 11.483 1.00 91.31 92 ASP A CA 1
ATOM 736 C C . ASP A 1 92 ? -20.728 -2.163 10.900 1.00 91.31 92 ASP A C 1
ATOM 738 O O . ASP A 1 92 ? -19.582 -1.774 10.654 1.00 91.31 92 ASP A O 1
ATOM 742 N N . LYS A 1 93 ? -21.121 -3.431 10.730 1.00 90.69 93 LYS A N 1
ATOM 743 C CA . LYS A 1 93 ? -20.246 -4.525 10.283 1.00 90.69 93 LYS A CA 1
ATOM 744 C C . LYS A 1 93 ? -19.808 -4.348 8.828 1.00 90.69 93 LYS A C 1
ATOM 746 O O . LYS A 1 93 ? -18.663 -4.651 8.497 1.00 90.69 93 LYS A O 1
ATOM 751 N N . ASP A 1 94 ? -20.706 -3.876 7.969 1.00 91.94 94 ASP A N 1
ATOM 752 C CA . ASP A 1 94 ? -20.429 -3.708 6.542 1.00 91.94 94 ASP A CA 1
ATOM 753 C C . ASP A 1 94 ? -19.472 -2.531 6.347 1.00 91.94 94 ASP A C 1
ATOM 755 O O . ASP A 1 94 ? -18.487 -2.618 5.613 1.00 91.94 94 ASP A O 1
ATOM 759 N N . TYR A 1 95 ? -19.696 -1.449 7.097 1.00 94.94 95 TYR A N 1
ATOM 760 C CA . TYR A 1 95 ? -18.786 -0.316 7.071 1.00 94.94 95 TYR A CA 1
ATOM 761 C C . TYR A 1 95 ? -17.406 -0.670 7.641 1.00 94.94 95 TYR A C 1
ATOM 763 O O . TYR A 1 95 ? -16.391 -0.336 7.029 1.00 94.94 95 TYR A O 1
ATOM 771 N N . ALA A 1 96 ? -17.339 -1.404 8.756 1.00 94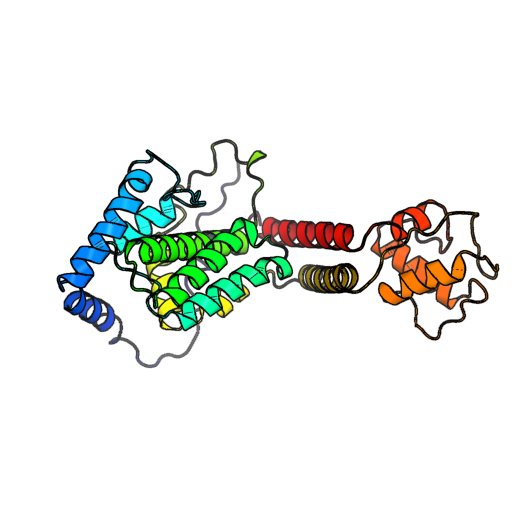.88 96 ALA A N 1
ATOM 772 C CA . ALA A 1 96 ? -16.066 -1.874 9.299 1.00 94.88 96 ALA A CA 1
ATOM 773 C C . ALA A 1 96 ? -15.267 -2.708 8.278 1.00 94.88 96 ALA A C 1
ATOM 775 O O . ALA A 1 96 ? -14.056 -2.526 8.171 1.00 94.88 96 ALA A O 1
ATOM 776 N N . ALA A 1 97 ? -15.930 -3.555 7.478 1.00 94.94 97 ALA A N 1
ATOM 777 C CA . ALA A 1 97 ? -15.279 -4.297 6.395 1.00 94.94 97 ALA A CA 1
ATOM 778 C C . ALA A 1 97 ? -14.666 -3.366 5.340 1.00 94.94 97 ALA A C 1
ATOM 780 O O . ALA A 1 97 ? -13.505 -3.538 4.975 1.00 94.94 97 ALA A O 1
ATOM 781 N N . SER A 1 98 ? -15.403 -2.336 4.911 1.00 96.12 98 SER A N 1
ATOM 782 C CA . SER A 1 98 ? -14.895 -1.353 3.939 1.00 96.12 98 SER A CA 1
ATOM 783 C C . SER A 1 98 ? -13.659 -0.589 4.449 1.00 96.12 98 SER A C 1
ATOM 785 O O . SER A 1 98 ? -12.754 -0.237 3.689 1.00 96.12 98 SER A O 1
ATOM 787 N N . VAL A 1 99 ? -13.560 -0.389 5.767 1.00 96.81 99 VAL A N 1
ATOM 788 C CA . VAL A 1 99 ? -12.382 0.221 6.394 1.00 96.81 99 VAL A CA 1
ATOM 789 C C . VAL A 1 99 ? -11.193 -0.749 6.436 1.00 96.81 99 VAL A C 1
ATOM 791 O O . VAL A 1 99 ? -10.057 -0.318 6.237 1.00 96.81 99 VAL A O 1
ATOM 794 N N . ILE A 1 100 ? -11.419 -2.058 6.604 1.00 97.56 100 ILE A N 1
ATOM 795 C CA . ILE A 1 100 ? -10.359 -3.072 6.443 1.00 97.56 100 ILE A CA 1
ATOM 796 C C . ILE A 1 100 ? -9.838 -3.072 5.001 1.00 97.56 100 ILE A C 1
ATOM 798 O O . ILE A 1 100 ? -8.627 -3.120 4.797 1.00 97.56 100 ILE A O 1
ATOM 802 N N . GLU A 1 101 ? -10.720 -2.975 4.002 1.00 95.62 101 GLU A N 1
ATOM 803 C CA . GLU A 1 101 ? -10.316 -2.862 2.591 1.00 95.62 101 GLU A CA 1
ATOM 804 C C . GLU A 1 101 ? -9.437 -1.626 2.360 1.00 95.62 101 GLU A C 1
ATOM 806 O O . GLU A 1 101 ? -8.362 -1.742 1.778 1.00 95.62 101 GLU A O 1
ATOM 811 N N . THR A 1 102 ? -9.820 -0.481 2.935 1.00 94.62 102 THR A N 1
ATOM 812 C CA . THR A 1 102 ? -9.022 0.758 2.896 1.00 94.62 102 THR A CA 1
ATOM 813 C C . THR A 1 102 ? -7.622 0.569 3.492 1.00 94.62 102 THR A C 1
ATOM 815 O O . THR A 1 102 ? -6.642 1.093 2.967 1.00 94.62 102 THR A O 1
ATOM 818 N N . ILE A 1 103 ? -7.493 -0.188 4.587 1.00 95.69 103 ILE A N 1
ATOM 819 C CA . ILE A 1 103 ? -6.180 -0.543 5.149 1.00 95.69 103 ILE A CA 1
ATOM 820 C C . ILE A 1 103 ? -5.399 -1.439 4.176 1.00 95.69 103 ILE A C 1
ATOM 822 O O . ILE A 1 103 ? -4.185 -1.288 4.041 1.00 95.69 103 ILE A O 1
ATOM 826 N N . GLY A 1 104 ? -6.078 -2.350 3.479 1.00 94.00 104 GLY A N 1
ATOM 827 C CA . GLY A 1 104 ? -5.483 -3.194 2.442 1.00 94.00 104 GLY A CA 1
ATOM 828 C C . GLY A 1 104 ? -4.856 -2.393 1.300 1.00 94.00 104 GLY A C 1
ATOM 829 O O . GLY A 1 104 ? -3.779 -2.755 0.821 1.00 94.00 104 GLY A O 1
ATOM 830 N N . ASP A 1 105 ? -5.472 -1.268 0.937 1.00 90.88 105 ASP A N 1
ATOM 831 C CA . ASP A 1 105 ? -4.982 -0.348 -0.094 1.00 90.88 105 ASP A CA 1
ATOM 832 C C . ASP A 1 105 ? -3.726 0.433 0.331 1.00 90.88 105 ASP A C 1
ATOM 834 O O . ASP A 1 105 ? -3.055 1.028 -0.516 1.00 90.88 105 ASP A O 1
ATOM 838 N N . ALA A 1 106 ? -3.331 0.397 1.612 1.00 90.44 106 ALA A N 1
ATOM 839 C CA . ALA A 1 106 ? -2.112 1.055 2.089 1.00 90.44 106 ALA A CA 1
ATOM 840 C C . ALA A 1 106 ? -0.865 0.607 1.313 1.00 90.44 106 ALA A C 1
ATOM 842 O O . ALA A 1 106 ? 0.035 1.412 1.053 1.00 90.44 106 ALA A O 1
ATOM 843 N N . ASP A 1 107 ? -0.851 -0.655 0.882 1.00 88.56 107 ASP A N 1
ATOM 844 C CA . ASP A 1 107 ? 0.169 -1.207 0.002 1.00 88.56 107 ASP A CA 1
ATOM 845 C C . ASP A 1 107 ? 0.319 -0.381 -1.278 1.00 88.56 107 ASP A C 1
ATOM 847 O O . ASP A 1 107 ? 1.445 -0.138 -1.718 1.00 88.56 107 ASP A O 1
ATOM 851 N N . ASP A 1 108 ? -0.778 0.038 -1.905 1.00 85.00 108 ASP A N 1
ATOM 852 C CA . ASP A 1 108 ? -0.799 0.824 -3.146 1.00 85.00 108 ASP A CA 1
ATOM 853 C C . ASP A 1 108 ? -0.481 2.311 -2.914 1.00 85.00 108 ASP A C 1
ATOM 855 O O . ASP A 1 108 ? -0.087 3.020 -3.843 1.00 85.00 108 ASP A O 1
ATOM 859 N N . GLU A 1 109 ? -0.569 2.772 -1.666 1.00 84.00 109 GLU A N 1
ATOM 860 C CA . GLU A 1 109 ? -0.177 4.115 -1.220 1.00 84.00 109 GLU A CA 1
ATOM 861 C C . GLU A 1 109 ? 1.314 4.221 -0.845 1.00 84.00 109 GLU A C 1
ATOM 863 O O . GLU A 1 109 ? 1.797 5.280 -0.426 1.00 84.00 109 GLU A O 1
ATOM 868 N N . GLY A 1 110 ? 2.083 3.140 -1.007 1.00 84.06 110 GLY A N 1
ATOM 869 C CA . GLY A 1 110 ? 3.494 3.118 -0.623 1.00 84.06 110 GLY A CA 1
ATOM 870 C C . GLY A 1 110 ? 3.724 2.897 0.874 1.00 84.06 110 GLY A C 1
ATOM 871 O O . GLY A 1 110 ? 4.812 3.165 1.377 1.00 84.06 110 GLY A O 1
ATOM 872 N N . LEU A 1 111 ? 2.711 2.442 1.604 1.00 86.50 111 LEU A N 1
ATOM 873 C CA . LEU A 1 111 ? 2.804 1.997 2.996 1.00 86.50 111 LEU A CA 1
ATOM 874 C C . LEU A 1 111 ? 2.654 0.475 3.036 1.00 86.50 111 LEU A C 1
ATOM 876 O O . LEU A 1 111 ? 2.460 -0.120 1.988 1.00 86.50 111 LEU A O 1
ATOM 880 N N . PHE A 1 112 ? 2.826 -0.179 4.185 1.00 87.38 112 PHE A N 1
ATOM 881 C CA . PHE A 1 112 ? 2.653 -1.635 4.283 1.00 87.38 112 PHE A CA 1
ATOM 882 C C . PHE A 1 112 ? 1.412 -1.917 5.113 1.00 87.38 112 PHE A C 1
ATOM 884 O O . PHE A 1 112 ? 1.348 -1.491 6.265 1.00 87.38 112 PHE A O 1
ATOM 891 N N . LYS A 1 113 ? 0.426 -2.617 4.552 1.00 92.06 113 LYS A N 1
ATOM 892 C CA . LYS A 1 113 ? -0.834 -2.894 5.265 1.00 92.06 113 LYS A CA 1
ATOM 893 C C . LYS A 1 113 ? -0.628 -3.703 6.552 1.00 92.06 113 LYS A C 1
ATOM 895 O O . LYS A 1 113 ? -1.374 -3.547 7.515 1.00 92.06 113 LYS A O 1
ATOM 900 N N . GLU A 1 114 ? 0.424 -4.521 6.609 1.00 90.81 114 GLU A N 1
ATOM 901 C CA . GLU A 1 114 ? 0.813 -5.274 7.806 1.00 90.81 114 GLU A CA 1
ATOM 902 C C . GLU A 1 114 ? 1.297 -4.371 8.952 1.00 90.81 114 GLU A C 1
ATOM 904 O O . GLU A 1 114 ? 1.292 -4.801 10.102 1.00 90.81 114 GLU A O 1
ATOM 909 N N . ASP A 1 115 ? 1.646 -3.107 8.685 1.00 89.50 115 ASP A N 1
ATOM 910 C CA . ASP A 1 115 ? 1.881 -2.120 9.747 1.00 89.50 115 ASP A CA 1
ATOM 911 C C . ASP A 1 115 ? 0.583 -1.692 10.453 1.00 89.50 115 ASP A C 1
ATOM 913 O O . ASP A 1 115 ? 0.650 -0.886 11.375 1.00 89.50 115 ASP A O 1
ATOM 917 N N . TYR A 1 116 ? -0.586 -2.168 10.009 1.00 93.88 116 TYR A N 1
ATOM 918 C CA . TYR A 1 116 ? -1.910 -1.743 10.471 1.00 93.88 116 TYR A CA 1
ATOM 919 C C . TYR A 1 116 ? -2.836 -2.937 10.750 1.00 93.88 116 TYR A C 1
ATOM 921 O O . TYR A 1 116 ? -4.041 -2.860 10.525 1.00 93.88 116 TYR A O 1
ATOM 929 N N . HIS A 1 117 ? -2.276 -4.057 11.221 1.00 95.62 117 HIS A N 1
ATOM 930 C CA . HIS A 1 117 ? -3.025 -5.256 11.638 1.00 95.62 117 HIS A CA 1
ATOM 931 C C . HIS A 1 117 ? -3.893 -5.898 10.551 1.00 95.62 117 HIS A C 1
ATOM 933 O O . HIS A 1 117 ? -4.868 -6.573 10.871 1.00 95.62 117 HIS A O 1
ATOM 939 N N . TYR A 1 118 ? -3.601 -5.674 9.266 1.00 96.56 118 TYR A N 1
ATOM 940 C CA . TYR A 1 118 ? -4.501 -6.083 8.183 1.00 96.56 118 TYR A CA 1
ATOM 941 C C . TYR A 1 118 ? -4.871 -7.575 8.236 1.00 96.56 118 TYR A C 1
ATOM 943 O O . TYR A 1 118 ? -6.049 -7.929 8.178 1.00 96.56 118 TYR A O 1
ATOM 951 N N . GLN A 1 119 ? -3.881 -8.459 8.392 1.00 96.06 119 GLN A N 1
ATOM 952 C CA . GLN A 1 119 ? -4.115 -9.904 8.406 1.00 96.06 119 GLN A CA 1
ATOM 953 C C . GLN A 1 119 ? -4.928 -10.337 9.636 1.00 96.06 119 GLN A C 1
ATOM 955 O O . GLN A 1 119 ? -5.818 -11.187 9.532 1.00 96.06 119 GLN A O 1
ATOM 960 N N . GLU A 1 120 ? -4.632 -9.757 10.795 1.00 96.12 120 GLU A N 1
ATOM 961 C CA . GLU A 1 120 ? -5.325 -10.001 12.055 1.00 96.12 120 GLU A CA 1
ATOM 962 C C . GLU A 1 120 ? -6.777 -9.511 11.987 1.00 96.12 120 GLU A C 1
ATOM 964 O O . GLU A 1 120 ? -7.687 -10.248 12.364 1.00 96.12 120 GLU A O 1
ATOM 969 N N . LEU A 1 121 ? -7.009 -8.318 11.433 1.00 97.38 121 LEU A N 1
ATOM 970 C CA . LEU A 1 121 ? -8.336 -7.729 11.245 1.00 97.38 121 LEU A CA 1
ATOM 971 C C . LEU A 1 121 ? -9.208 -8.560 10.308 1.00 97.38 121 LEU A C 1
ATOM 973 O O . LEU A 1 121 ? -10.352 -8.846 10.654 1.00 97.38 121 LEU A O 1
ATOM 977 N N . VAL A 1 122 ? -8.672 -8.999 9.164 1.00 96.81 122 VAL A N 1
ATOM 978 C CA . VAL A 1 122 ? -9.386 -9.899 8.242 1.00 96.81 122 VAL A CA 1
ATOM 979 C C . VAL A 1 122 ? -9.765 -11.201 8.951 1.00 96.81 122 VAL A C 1
ATOM 981 O O . VAL A 1 122 ? -10.899 -11.665 8.835 1.00 96.81 122 VAL A O 1
ATOM 984 N N . SER A 1 123 ? -8.836 -11.774 9.719 1.00 94.44 123 SER A N 1
ATOM 985 C CA . SER A 1 123 ? -9.061 -13.040 10.425 1.00 94.44 123 SER A CA 1
ATOM 986 C C . SER A 1 123 ? -10.125 -12.903 11.523 1.00 94.44 123 SER A C 1
ATOM 988 O O . SER A 1 123 ? -11.020 -13.744 11.616 1.00 94.44 123 SER A O 1
ATOM 990 N N . LEU A 1 124 ? -10.067 -11.831 12.324 1.00 93.94 124 LEU A N 1
ATOM 991 C CA . LEU A 1 124 ? -11.055 -11.530 13.365 1.00 93.94 124 LEU A CA 1
ATOM 992 C C . LEU A 1 124 ? -12.435 -11.237 12.770 1.00 93.94 124 LEU A C 1
ATOM 994 O O . LEU A 1 124 ? -13.427 -11.769 13.261 1.00 93.94 124 LEU A O 1
ATOM 998 N N . TYR A 1 125 ? -12.501 -10.442 11.698 1.00 94.06 125 TYR A N 1
ATOM 999 C CA . TYR A 1 125 ? -13.756 -10.121 11.020 1.00 94.06 125 TYR A CA 1
ATOM 1000 C C . TYR A 1 125 ? -14.460 -11.387 10.521 1.00 94.06 125 TYR A C 1
ATOM 1002 O O . TYR A 1 125 ? -15.630 -11.602 10.828 1.00 94.06 125 TYR A O 1
ATOM 1010 N N . GLN A 1 126 ? -13.734 -12.265 9.822 1.00 92.25 126 GLN A N 1
ATOM 1011 C CA . GLN A 1 126 ? -14.285 -13.520 9.299 1.00 92.25 126 GLN A CA 1
ATOM 1012 C C . GLN A 1 126 ? -14.742 -14.465 10.416 1.00 92.25 126 GLN A C 1
ATOM 1014 O O . GLN A 1 126 ? -15.799 -15.085 10.309 1.00 92.25 126 GLN A O 1
ATOM 1019 N N . ALA A 1 127 ? -13.973 -14.575 11.505 1.00 89.31 127 ALA A N 1
ATOM 1020 C CA . ALA A 1 127 ? -14.367 -15.377 12.662 1.00 89.31 127 ALA A CA 1
ATOM 1021 C C . ALA A 1 127 ? -15.655 -14.844 13.314 1.00 89.31 127 ALA A C 1
ATOM 1023 O O . ALA A 1 127 ? -16.537 -15.626 13.665 1.00 89.31 127 ALA A O 1
ATOM 1024 N N . GLN A 1 128 ? -15.786 -13.520 13.423 1.00 87.25 128 GLN A N 1
ATOM 1025 C CA . GLN A 1 128 ? -16.977 -12.865 13.955 1.00 87.25 128 GLN A CA 1
ATOM 1026 C C . GLN A 1 128 ? -18.189 -12.995 13.040 1.00 87.25 128 GLN A C 1
ATOM 1028 O O . GLN A 1 128 ? -19.294 -13.225 13.523 1.00 87.25 128 GLN A O 1
ATOM 1033 N N . GLU A 1 129 ? -18.006 -12.887 11.728 1.00 81.62 129 GLU A N 1
ATOM 1034 C CA . GLU A 1 129 ? -19.077 -13.083 10.752 1.00 81.62 129 GLU A CA 1
ATOM 1035 C C . GLU A 1 129 ? -19.678 -14.494 10.851 1.00 81.62 129 GLU A C 1
ATOM 1037 O O . GLU A 1 129 ? -20.900 -14.645 10.840 1.00 81.62 129 GLU A O 1
ATOM 1042 N N . LEU A 1 130 ? -18.839 -15.518 11.054 1.00 78.19 130 LEU A N 1
ATOM 1043 C CA . LEU A 1 130 ? -19.283 -16.903 11.255 1.00 78.19 130 LEU A CA 1
ATOM 1044 C C . LEU A 1 130 ? -20.132 -17.099 12.520 1.00 78.19 130 LEU A C 1
ATOM 1046 O O . LEU A 1 130 ? -21.001 -17.970 12.532 1.00 78.19 130 LEU A O 1
ATOM 1050 N N . ASP A 1 131 ? -19.891 -16.302 13.561 1.00 82.12 131 ASP A N 1
ATOM 1051 C CA . ASP A 1 131 ? -20.642 -16.324 14.823 1.00 82.12 131 ASP A CA 1
ATOM 1052 C C . ASP A 1 131 ? -21.735 -15.236 14.882 1.00 82.12 131 ASP A C 1
ATOM 1054 O O . ASP A 1 131 ? -22.253 -14.916 15.948 1.00 82.12 131 ASP A O 1
ATOM 1058 N N . ASP A 1 132 ? -22.066 -14.607 13.745 1.00 83.88 132 ASP A N 1
ATOM 1059 C CA . ASP A 1 132 ? -22.993 -13.467 13.641 1.00 83.88 132 ASP A CA 1
ATOM 1060 C C . ASP A 1 132 ? -22.691 -12.322 14.637 1.00 83.88 132 ASP A C 1
ATOM 1062 O O . ASP A 1 132 ? -23.561 -11.549 15.047 1.00 83.88 132 ASP A O 1
ATOM 1066 N N . TRP A 1 133 ? -21.419 -12.159 15.001 1.00 83.75 133 TRP A N 1
ATOM 1067 C CA . TRP A 1 133 ? -20.941 -11.181 15.976 1.00 83.75 133 TRP A CA 1
ATOM 1068 C C . TRP A 1 133 ? -21.617 -11.332 17.349 1.00 83.75 133 TRP A C 1
ATOM 1070 O O . TRP A 1 133 ? -22.034 -10.344 17.974 1.00 83.75 133 TRP A O 1
ATOM 1080 N N . GLN A 1 134 ? -21.764 -12.574 17.812 1.00 86.06 134 GLN A N 1
ATOM 1081 C CA . GLN A 1 134 ? -22.323 -12.872 19.129 1.00 86.06 134 GLN A CA 1
ATOM 1082 C C . GLN A 1 134 ? -21.271 -12.927 20.241 1.00 86.06 134 GLN A C 1
ATOM 1084 O O . GLN A 1 134 ? -21.631 -12.653 21.383 1.00 86.06 134 GLN A O 1
ATOM 1089 N N . ASP A 1 135 ? -19.994 -13.197 19.946 1.00 90.25 135 ASP A N 1
ATOM 1090 C CA . ASP A 1 135 ? -18.909 -13.153 20.938 1.00 90.25 135 ASP A CA 1
ATOM 1091 C C . ASP A 1 135 ? -18.487 -11.702 21.278 1.00 90.25 135 ASP A C 1
ATOM 1093 O O . ASP A 1 135 ? -17.767 -11.056 20.508 1.00 90.25 135 ASP A O 1
ATOM 1097 N N . PRO A 1 136 ? -18.863 -11.162 22.455 1.00 90.31 136 PRO A N 1
ATOM 1098 C CA . PRO A 1 136 ? -18.569 -9.776 22.800 1.00 90.31 136 PRO A CA 1
ATOM 1099 C C . PRO A 1 136 ? -17.077 -9.523 23.075 1.00 90.31 136 PRO A C 1
ATOM 1101 O O . PRO A 1 136 ? -16.630 -8.381 22.959 1.00 90.31 136 PRO A O 1
ATOM 1104 N N . TYR A 1 137 ? -16.297 -10.555 23.420 1.00 92.31 137 TYR A N 1
ATOM 1105 C CA . TYR A 1 137 ? -14.863 -10.422 23.673 1.00 92.31 137 TYR A CA 1
ATOM 1106 C C . TYR A 1 137 ? -14.100 -10.204 22.369 1.00 92.31 137 TYR A C 1
ATOM 1108 O O . TYR A 1 137 ? -13.370 -9.222 22.233 1.00 92.31 137 TYR A O 1
ATOM 1116 N N . GLN A 1 138 ? -14.340 -11.059 21.376 1.00 92.94 138 GLN A N 1
ATOM 1117 C CA . GLN A 1 138 ? -13.729 -10.916 20.055 1.00 92.94 138 GLN A CA 1
ATOM 1118 C C . GLN A 1 138 ? -14.178 -9.638 19.336 1.00 92.94 138 GLN A C 1
ATOM 1120 O O . GLN A 1 138 ? -13.366 -9.000 18.667 1.00 92.94 138 GLN A O 1
ATOM 1125 N N . ARG A 1 139 ? -15.432 -9.197 19.522 1.00 92.81 139 ARG A N 1
ATOM 1126 C CA . ARG A 1 139 ? -15.881 -7.884 19.025 1.00 92.81 139 ARG A CA 1
ATOM 1127 C C . ARG A 1 139 ? -15.086 -6.734 19.613 1.00 92.81 139 ARG A C 1
ATOM 1129 O O . ARG A 1 139 ? -14.729 -5.822 18.878 1.00 92.81 139 ARG A O 1
ATOM 1136 N N . ALA A 1 140 ? -14.818 -6.761 20.917 1.00 94.81 140 ALA A N 1
ATOM 1137 C CA . ALA A 1 140 ? -14.019 -5.725 21.558 1.00 94.81 140 ALA A CA 1
ATOM 1138 C C . ALA A 1 140 ? -12.568 -5.748 21.053 1.00 94.81 140 ALA A C 1
ATOM 1140 O O . ALA A 1 140 ? -12.015 -4.693 20.753 1.00 94.81 140 ALA A O 1
ATOM 1141 N N . GLN A 1 141 ? -11.973 -6.935 20.879 1.00 95.94 141 GLN A N 1
ATOM 1142 C CA . GLN A 1 141 ? -10.643 -7.070 20.272 1.00 95.94 141 GLN A CA 1
ATOM 1143 C C . GLN A 1 141 ? -10.604 -6.475 18.859 1.00 95.94 141 GLN A C 1
ATOM 1145 O O . GLN A 1 141 ? -9.723 -5.669 18.568 1.00 95.94 141 GLN A O 1
ATOM 1150 N N . PHE A 1 142 ? -11.573 -6.829 18.010 1.00 96.56 142 PHE A N 1
ATOM 1151 C CA . PHE A 1 142 ? -11.699 -6.303 16.652 1.00 96.56 142 PHE A CA 1
ATOM 1152 C C . PHE A 1 142 ? -11.852 -4.776 16.637 1.00 96.56 142 PHE A C 1
ATOM 1154 O O . PHE A 1 142 ? -11.109 -4.090 15.939 1.00 96.56 142 PHE A O 1
ATOM 1161 N N . ASP A 1 143 ? -12.778 -4.243 17.438 1.00 96.56 143 ASP A N 1
ATOM 1162 C CA . ASP A 1 143 ? -13.081 -2.811 17.508 1.00 96.56 143 ASP A CA 1
ATOM 1163 C C . ASP A 1 143 ? -11.839 -2.004 17.919 1.00 96.56 143 ASP A C 1
ATOM 1165 O O . ASP A 1 143 ? -11.491 -1.015 17.270 1.00 96.56 143 ASP A O 1
ATOM 1169 N N . ILE A 1 144 ? -11.113 -2.477 18.939 1.00 97.12 144 ILE A N 1
ATOM 1170 C CA . ILE A 1 144 ? -9.883 -1.837 19.409 1.00 97.12 144 ILE A CA 1
ATOM 1171 C C . ILE A 1 144 ? -8.775 -1.916 18.353 1.00 97.12 144 ILE A C 1
ATOM 1173 O O . ILE A 1 144 ? -8.088 -0.920 18.117 1.00 97.12 144 ILE A O 1
ATOM 1177 N N . LEU A 1 145 ? -8.597 -3.074 17.711 1.00 97.50 145 LEU A N 1
ATOM 1178 C CA . LEU A 1 145 ? -7.542 -3.284 16.721 1.00 97.50 145 LEU A CA 1
ATOM 1179 C C . LEU A 1 145 ? -7.769 -2.433 15.464 1.00 97.50 145 LEU A C 1
ATOM 1181 O O . LEU A 1 145 ? -6.822 -1.843 14.947 1.00 97.50 145 LEU A O 1
ATOM 1185 N N . LEU A 1 146 ? -9.022 -2.303 15.014 1.00 97.62 146 LEU A N 1
ATOM 1186 C CA . LEU A 1 146 ? -9.378 -1.478 13.858 1.00 97.62 146 LEU A CA 1
ATOM 1187 C C . LEU A 1 146 ? -9.166 0.009 14.160 1.00 97.62 146 LEU A C 1
ATOM 1189 O O . LEU A 1 146 ? -8.655 0.762 13.330 1.00 97.62 146 LEU A O 1
ATOM 1193 N N . THR A 1 147 ? -9.491 0.428 15.381 1.00 95.81 147 THR A N 1
ATOM 1194 C CA . THR A 1 147 ? -9.229 1.791 15.849 1.00 95.81 147 THR A CA 1
ATOM 1195 C C . THR A 1 147 ? -7.730 2.092 15.924 1.00 95.81 147 THR A C 1
ATOM 1197 O O . THR A 1 147 ? -7.295 3.134 15.430 1.00 95.81 147 THR A O 1
ATOM 1200 N N . ASP A 1 148 ? -6.926 1.182 16.480 1.00 94.56 148 ASP A N 1
ATOM 1201 C CA . ASP A 1 148 ? -5.464 1.322 16.529 1.00 94.56 148 ASP A CA 1
ATOM 1202 C C . ASP A 1 148 ? -4.849 1.409 15.125 1.00 94.56 148 ASP A C 1
ATOM 1204 O O . ASP A 1 148 ? -3.990 2.261 14.872 1.00 94.56 148 ASP A O 1
ATOM 1208 N N . ALA A 1 149 ? -5.336 0.577 14.200 1.00 95.00 149 ALA A N 1
ATOM 1209 C CA . ALA A 1 149 ? -4.922 0.570 12.805 1.00 95.00 149 ALA A CA 1
ATOM 1210 C C . ALA A 1 149 ? -5.195 1.916 12.121 1.00 95.00 149 ALA A C 1
ATOM 1212 O O . ALA A 1 149 ? -4.277 2.503 11.554 1.00 95.00 149 ALA A O 1
ATOM 1213 N N . ILE A 1 150 ? -6.415 2.457 12.223 1.00 93.12 150 ILE A N 1
ATOM 1214 C CA . ILE A 1 150 ? -6.794 3.707 11.542 1.00 93.12 150 ILE A CA 1
ATOM 1215 C C . ILE A 1 150 ? -6.097 4.932 12.134 1.00 93.12 150 ILE A C 1
ATOM 1217 O O . ILE A 1 150 ? -5.650 5.802 11.382 1.00 93.12 150 ILE A O 1
ATOM 1221 N N . ILE A 1 151 ? -5.937 4.998 13.460 1.00 87.44 151 ILE A N 1
ATOM 1222 C CA . ILE A 1 151 ? -5.165 6.073 14.104 1.00 87.44 151 ILE A CA 1
ATOM 1223 C C . ILE A 1 151 ? -3.722 6.043 13.603 1.00 87.44 151 ILE A C 1
ATOM 1225 O O . ILE A 1 151 ? -3.184 7.068 13.179 1.00 87.44 151 ILE A O 1
ATOM 1229 N N . THR A 1 152 ? -3.103 4.864 13.622 1.00 86.75 152 THR A N 1
ATOM 1230 C CA . THR A 1 152 ? -1.714 4.694 13.192 1.00 86.75 152 THR A CA 1
ATOM 1231 C C . THR A 1 152 ? -1.564 4.994 11.699 1.00 86.75 152 THR A C 1
ATOM 1233 O O . THR A 1 152 ? -0.629 5.692 11.301 1.00 86.75 152 THR A O 1
ATOM 1236 N N . TYR A 1 153 ? -2.503 4.538 10.869 1.00 88.56 153 TYR A N 1
ATOM 1237 C CA . TYR A 1 153 ? -2.502 4.790 9.433 1.00 88.56 153 TYR A CA 1
ATOM 1238 C C . TYR A 1 153 ? -2.612 6.286 9.130 1.00 88.56 153 TYR A C 1
ATOM 1240 O O . TYR A 1 153 ? -1.763 6.827 8.421 1.00 88.56 153 TYR A O 1
ATOM 1248 N N . GLY A 1 154 ? -3.550 6.994 9.764 1.00 84.50 154 GLY A N 1
ATOM 1249 C CA . GLY A 1 154 ? -3.658 8.449 9.651 1.00 84.50 154 GLY A CA 1
ATOM 1250 C C . GLY A 1 154 ? -2.379 9.174 10.083 1.00 84.50 154 GLY A C 1
ATOM 1251 O O . GLY A 1 154 ? -1.901 10.062 9.378 1.00 84.50 154 GLY A O 1
ATOM 1252 N N . ILE A 1 155 ? -1.758 8.761 11.194 1.00 79.69 155 ILE A N 1
ATOM 1253 C CA . ILE A 1 155 ? -0.476 9.322 11.656 1.00 79.69 155 ILE A CA 1
ATOM 1254 C C . ILE A 1 155 ? 0.628 9.106 10.617 1.00 79.69 155 ILE A C 1
ATOM 1256 O O . ILE A 1 155 ? 1.382 10.042 10.343 1.00 79.69 155 ILE A O 1
ATOM 1260 N N . HIS A 1 156 ? 0.727 7.910 10.031 1.00 80.50 156 HIS A N 1
ATOM 1261 C CA . HIS A 1 156 ? 1.707 7.603 8.989 1.00 80.50 156 HIS A CA 1
ATOM 1262 C C . HIS A 1 156 ? 1.435 8.365 7.689 1.00 80.50 156 HIS A C 1
ATOM 1264 O O . HIS A 1 156 ? 2.386 8.775 7.033 1.00 80.50 156 HIS A O 1
ATOM 1270 N N . LEU A 1 157 ? 0.181 8.618 7.322 1.00 78.81 157 LEU A N 1
ATOM 1271 C CA . LEU A 1 157 ? -0.143 9.440 6.155 1.00 78.81 157 LEU A CA 1
ATOM 1272 C C . LEU A 1 157 ? 0.212 10.917 6.375 1.00 78.81 157 LEU A C 1
ATOM 1274 O O . LEU A 1 157 ? 0.780 11.560 5.493 1.00 78.81 157 LEU A O 1
ATOM 1278 N N . ILE A 1 158 ? -0.068 11.452 7.568 1.00 73.88 158 ILE A N 1
ATOM 1279 C CA . ILE A 1 158 ? 0.190 12.859 7.908 1.00 73.88 158 ILE A CA 1
ATOM 1280 C C . ILE A 1 158 ? 1.691 13.122 8.090 1.00 73.88 158 ILE A C 1
ATOM 1282 O O . ILE A 1 158 ? 2.211 14.129 7.605 1.00 73.88 158 ILE A O 1
ATOM 1286 N N . ASN A 1 159 ? 2.392 12.233 8.797 1.00 69.00 159 ASN A N 1
ATOM 1287 C CA . ASN A 1 159 ? 3.777 12.457 9.216 1.00 69.00 159 ASN A CA 1
ATOM 1288 C C . ASN A 1 159 ? 4.811 11.669 8.394 1.00 69.00 159 ASN A C 1
ATOM 1290 O O . ASN A 1 159 ? 6.014 11.920 8.526 1.00 69.00 159 ASN A O 1
ATOM 1294 N N . GLY A 1 160 ? 4.357 10.735 7.557 1.00 66.88 160 GLY A N 1
ATOM 1295 C CA . GLY A 1 160 ? 5.161 9.653 6.993 1.00 66.88 160 GLY A CA 1
ATOM 1296 C C . GLY A 1 160 ? 5.506 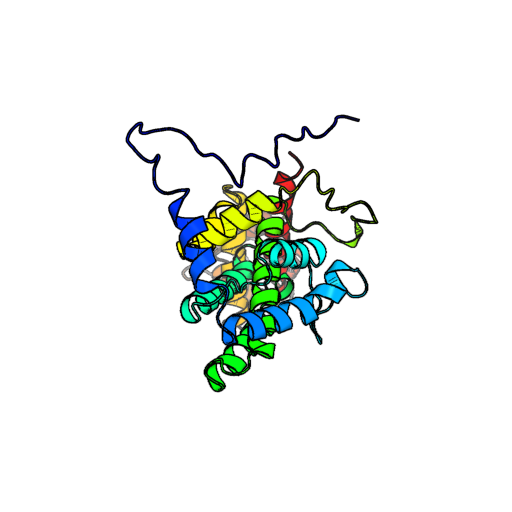8.566 8.025 1.00 66.88 160 GLY A C 1
ATOM 1297 O O . GLY A 1 160 ? 5.434 8.781 9.237 1.00 66.88 160 GLY A O 1
ATOM 1298 N N . LYS A 1 161 ? 5.933 7.387 7.552 1.00 65.12 161 LYS A N 1
ATOM 1299 C CA . LYS A 1 161 ? 6.382 6.268 8.404 1.00 65.12 161 LYS A CA 1
ATOM 1300 C C . LYS A 1 161 ? 7.812 6.489 8.911 1.00 65.12 161 LYS A C 1
ATOM 1302 O O . LYS A 1 161 ? 8.778 6.238 8.194 1.00 65.12 161 LYS A O 1
ATOM 1307 N N . VAL A 1 162 ? 7.982 7.009 10.125 1.00 53.16 162 VAL A N 1
ATOM 1308 C CA . VAL A 1 162 ? 9.323 7.306 10.658 1.00 53.16 162 VAL A CA 1
ATOM 1309 C C . VAL A 1 162 ? 10.030 6.000 11.037 1.00 53.16 162 VAL A C 1
ATOM 1311 O O . VAL A 1 162 ? 9.411 5.095 11.589 1.00 53.16 162 VAL A O 1
ATOM 1314 N N . ASN A 1 163 ? 11.329 5.880 10.741 1.00 47.16 163 ASN A N 1
ATOM 1315 C CA . ASN A 1 163 ? 12.102 4.685 11.082 1.00 47.16 163 ASN A CA 1
ATOM 1316 C C . ASN A 1 163 ? 12.215 4.532 12.622 1.00 47.16 163 ASN A C 1
ATOM 1318 O O . ASN A 1 163 ? 12.824 5.407 13.256 1.00 47.16 163 ASN A O 1
ATOM 1322 N N . PRO A 1 164 ? 11.710 3.431 13.220 1.00 45.25 164 PRO A N 1
ATOM 1323 C CA . PRO A 1 164 ? 11.778 3.186 14.663 1.00 45.25 164 PRO A CA 1
ATOM 1324 C C . PRO A 1 164 ? 13.205 3.233 15.228 1.00 45.25 164 PRO A C 1
ATOM 1326 O O . PRO A 1 164 ? 13.417 3.763 16.318 1.00 45.25 164 PRO A O 1
ATOM 1329 N N . ASP A 1 165 ? 14.202 2.776 14.462 1.00 42.75 165 ASP A N 1
ATOM 1330 C CA . ASP A 1 165 ? 15.611 2.737 14.883 1.00 42.75 165 ASP A CA 1
ATOM 1331 C C . ASP A 1 165 ? 16.219 4.140 15.043 1.00 42.75 165 ASP A C 1
ATOM 1333 O O . ASP A 1 165 ? 17.188 4.337 15.780 1.00 42.75 165 ASP A O 1
ATOM 1337 N N . THR A 1 166 ? 15.645 5.138 14.363 1.00 41.59 166 THR A N 1
ATOM 1338 C CA . THR A 1 166 ? 16.060 6.547 14.467 1.00 41.59 166 THR A CA 1
ATOM 1339 C C . THR A 1 166 ? 15.307 7.317 15.553 1.00 41.59 166 THR A C 1
ATOM 1341 O O . THR A 1 166 ? 15.727 8.407 15.937 1.00 41.59 166 THR A O 1
ATOM 1344 N N . LEU A 1 167 ? 14.240 6.726 16.101 1.00 43.50 167 LEU A N 1
ATOM 1345 C CA . LEU A 1 167 ? 13.376 7.287 17.141 1.00 43.50 167 LEU A CA 1
ATOM 1346 C C . LEU A 1 167 ? 13.721 6.741 18.527 1.00 43.50 167 LEU A C 1
ATOM 1348 O O . LEU A 1 167 ? 12.854 6.453 19.352 1.00 43.50 167 LEU A O 1
ATOM 1352 N N . GLY A 1 168 ? 15.013 6.621 18.822 1.00 35.31 168 GLY A N 1
ATOM 1353 C CA . GLY A 1 168 ? 15.463 6.349 20.178 1.00 35.31 168 GLY A CA 1
ATOM 1354 C C . GLY A 1 168 ? 14.920 7.404 21.149 1.00 35.31 168 GLY A C 1
ATOM 1355 O O . GLY A 1 168 ? 15.440 8.513 21.216 1.00 35.31 168 GLY A O 1
ATOM 1356 N N . LYS A 1 169 ? 13.908 7.032 21.942 1.00 39.22 169 LYS A N 1
ATOM 1357 C CA . LYS A 1 169 ? 13.442 7.723 23.163 1.00 39.22 169 LYS A CA 1
ATOM 1358 C C . LYS A 1 169 ? 12.817 9.120 23.008 1.00 39.22 169 LYS A C 1
ATOM 1360 O O . LYS A 1 169 ? 12.486 9.715 24.028 1.00 39.22 169 LYS A O 1
ATOM 1365 N N . THR A 1 170 ? 12.644 9.655 21.800 1.00 39.91 170 THR A N 1
ATOM 1366 C CA . THR A 1 170 ? 12.083 11.007 21.584 1.00 39.91 170 THR A CA 1
ATOM 1367 C C . THR A 1 170 ? 10.727 11.042 20.892 1.00 39.91 170 THR A C 1
ATOM 1369 O O . THR A 1 170 ? 10.131 12.116 20.851 1.00 39.91 170 THR A O 1
ATOM 1372 N N . TRP A 1 171 ? 10.184 9.908 20.428 1.00 45.12 171 TRP A N 1
ATOM 1373 C CA . TRP A 1 171 ? 8.753 9.815 20.100 1.00 45.12 171 TRP A CA 1
ATOM 1374 C C . TRP A 1 171 ? 7.925 9.720 21.387 1.00 45.12 171 TRP A C 1
ATOM 1376 O O . TRP A 1 171 ? 7.165 8.782 21.616 1.00 45.12 171 TRP A O 1
ATOM 1386 N N . ASN A 1 172 ? 8.118 10.694 22.275 1.00 42.47 172 ASN A N 1
ATOM 1387 C CA . ASN A 1 172 ? 7.093 11.020 23.237 1.00 42.47 172 ASN A CA 1
ATOM 1388 C C . ASN A 1 172 ? 5.971 11.616 22.395 1.00 42.47 172 ASN A C 1
ATOM 1390 O O . ASN A 1 172 ? 6.148 12.671 21.782 1.00 42.47 172 ASN A O 1
ATOM 1394 N N . TYR A 1 173 ? 4.830 10.936 22.348 1.00 48.34 173 TYR A N 1
ATOM 1395 C CA . TYR A 1 173 ? 3.558 11.615 22.168 1.00 48.34 173 TYR A CA 1
ATOM 1396 C C . TYR A 1 173 ? 3.447 12.626 23.314 1.00 48.34 173 TYR A C 1
ATOM 1398 O O . TYR A 1 173 ? 2.828 12.344 24.333 1.00 48.34 173 TYR A O 1
ATOM 1406 N N . ASP A 1 174 ? 4.136 13.765 23.217 1.00 41.78 174 ASP A N 1
ATOM 1407 C CA . ASP A 1 174 ? 3.884 14.865 24.127 1.00 41.78 174 ASP A CA 1
ATOM 1408 C C . ASP A 1 174 ? 2.405 15.176 23.925 1.00 41.78 174 ASP A C 1
ATOM 1410 O O . ASP A 1 174 ? 1.973 15.549 22.833 1.00 41.78 174 ASP A O 1
ATOM 1414 N N . GLU A 1 175 ? 1.622 14.974 24.978 1.00 41.41 175 GLU A N 1
ATOM 1415 C CA . GLU A 1 175 ? 0.178 15.213 25.060 1.00 41.41 175 GLU A CA 1
ATOM 1416 C C . GLU A 1 175 ? -0.205 16.627 24.560 1.00 41.41 175 GLU A C 1
ATOM 1418 O O . GLU A 1 175 ? -1.337 16.894 24.165 1.00 41.41 175 GLU A O 1
ATOM 1423 N N . ALA A 1 176 ? 0.776 17.535 24.498 1.00 43.12 176 ALA A N 1
ATOM 1424 C CA . ALA A 1 176 ? 0.675 18.874 23.933 1.00 43.12 176 ALA A CA 1
ATOM 1425 C C . ALA A 1 176 ? 0.557 18.932 22.393 1.00 43.12 176 ALA A C 1
ATOM 1427 O O . ALA A 1 176 ? 0.152 19.967 21.861 1.00 43.12 176 ALA A O 1
ATOM 1428 N N . VAL A 1 177 ? 0.926 17.868 21.674 1.00 52.31 177 VAL A N 1
ATOM 1429 C CA . VAL A 1 177 ? 1.032 17.833 20.207 1.00 52.31 177 VAL A CA 1
ATOM 1430 C C . VAL A 1 177 ? -0.253 17.254 19.596 1.00 52.31 177 VAL A C 1
ATOM 1432 O O . VAL A 1 177 ? -0.875 17.911 18.764 1.00 52.31 177 VAL A O 1
ATOM 1435 N N . ILE A 1 178 ? -0.747 16.106 20.073 1.00 61.16 178 ILE A N 1
ATOM 1436 C CA . ILE A 1 178 ? -2.007 15.507 19.594 1.00 61.16 178 ILE A CA 1
ATOM 1437 C C . ILE A 1 178 ? -3.154 15.848 20.550 1.00 61.16 178 ILE A C 1
ATOM 1439 O O . ILE A 1 178 ? -3.240 15.324 21.659 1.00 61.16 178 ILE A O 1
ATOM 1443 N N . LYS A 1 179 ? -4.095 16.686 20.101 1.00 73.38 179 LYS A N 1
ATOM 1444 C CA . LYS A 1 179 ? -5.332 16.959 20.847 1.00 73.38 179 LYS A CA 1
ATOM 1445 C C . LYS A 1 179 ? -6.277 15.765 20.738 1.00 73.38 179 LYS A C 1
ATOM 1447 O O . LYS A 1 179 ? -7.101 15.709 19.830 1.00 73.38 179 LYS A O 1
ATOM 1452 N N . LEU A 1 180 ? -6.175 14.831 21.682 1.00 68.94 180 LEU A N 1
ATOM 1453 C CA . LEU A 1 180 ? -6.961 13.593 21.691 1.00 68.94 180 LEU A CA 1
ATOM 1454 C C . LEU A 1 180 ? -8.474 13.834 21.557 1.00 68.94 180 LEU A C 1
ATOM 1456 O O . LEU A 1 180 ? -9.139 13.110 20.830 1.00 68.94 180 LEU A O 1
ATOM 1460 N N . GLY A 1 181 ? -9.009 14.887 22.188 1.00 71.19 181 GLY A N 1
ATOM 1461 C CA . GLY A 1 181 ? -10.418 15.271 22.029 1.00 71.19 181 GLY A CA 1
ATOM 1462 C C . GLY A 1 181 ? -10.809 15.527 20.568 1.00 71.19 181 GLY A C 1
ATOM 1463 O O . GLY A 1 181 ? -11.824 15.017 20.114 1.00 71.19 181 GLY A O 1
ATOM 1464 N N . THR A 1 182 ? -9.957 16.219 19.807 1.00 76.38 182 THR A N 1
ATOM 1465 C CA . THR A 1 182 ? -10.173 16.468 18.374 1.00 76.38 182 THR A CA 1
ATOM 1466 C C . THR A 1 182 ? -10.082 15.181 17.558 1.00 76.38 182 THR A C 1
ATOM 1468 O O . THR A 1 182 ? -10.906 14.967 16.681 1.00 76.38 182 THR A O 1
ATOM 1471 N N . VAL A 1 183 ? -9.131 14.290 17.865 1.00 75.62 183 VAL A N 1
ATOM 1472 C CA . VAL A 1 183 ? -9.032 12.980 17.190 1.00 75.62 183 VAL A CA 1
ATOM 1473 C C . VAL A 1 183 ? -10.308 12.159 17.401 1.00 75.62 183 VAL A C 1
ATOM 1475 O O . VAL A 1 183 ? -10.817 11.567 16.456 1.00 75.62 183 VAL A O 1
ATOM 1478 N N . ILE A 1 184 ? -10.853 12.160 18.621 1.00 75.94 184 ILE A N 1
ATOM 1479 C CA . ILE A 1 184 ? -12.108 11.471 18.950 1.00 75.94 184 ILE A CA 1
ATOM 1480 C C . ILE A 1 184 ? -13.286 12.071 18.181 1.00 75.94 184 ILE A C 1
ATOM 1482 O O . ILE A 1 184 ? -14.095 11.329 17.628 1.00 75.94 184 ILE A O 1
ATOM 1486 N N . GLU A 1 185 ? -13.406 13.399 18.168 1.00 79.56 185 GLU A N 1
ATOM 1487 C CA . GLU A 1 185 ? -14.477 14.108 17.462 1.00 79.56 185 GLU A CA 1
ATOM 1488 C C . GLU A 1 185 ? -14.437 13.837 15.953 1.00 79.56 185 GLU A C 1
ATOM 1490 O O . GLU A 1 185 ? -15.469 13.508 15.366 1.00 79.56 185 GLU A O 1
ATOM 1495 N N . GLU A 1 186 ? -13.255 13.905 15.339 1.00 82.81 186 GLU A N 1
ATOM 1496 C CA . GLU A 1 186 ? -13.061 13.631 13.913 1.00 82.81 186 GLU A CA 1
ATOM 1497 C C . GLU A 1 186 ? -13.360 12.161 13.586 1.00 82.81 186 GLU A C 1
ATOM 1499 O O . GLU A 1 186 ? -14.147 11.896 12.680 1.00 82.81 186 GLU A O 1
ATOM 1504 N N . LEU A 1 187 ? -12.823 11.200 14.352 1.00 84.06 187 LEU A N 1
ATOM 1505 C CA . LEU A 1 187 ? -13.111 9.774 14.140 1.00 84.06 187 LEU A CA 1
ATOM 1506 C C . LEU A 1 187 ? -14.604 9.474 14.269 1.00 84.06 187 LEU A C 1
ATOM 1508 O O . LEU A 1 187 ? -15.163 8.802 13.412 1.00 84.06 187 LEU A O 1
ATOM 1512 N N . ASN A 1 188 ? -15.274 10.007 15.293 1.00 84.44 188 ASN A N 1
ATOM 1513 C CA . ASN A 1 188 ? -16.721 9.849 15.441 1.00 84.44 188 ASN A CA 1
ATOM 1514 C C . ASN A 1 188 ? -17.493 10.400 14.252 1.00 84.44 188 ASN A C 1
ATOM 1516 O O . ASN A 1 188 ? -18.397 9.738 13.748 1.00 84.44 188 ASN A O 1
ATOM 1520 N N . THR A 1 189 ? -17.146 11.615 13.831 1.00 87.88 189 THR A N 1
ATOM 1521 C CA . THR A 1 189 ? -17.813 12.294 12.721 1.00 87.88 189 THR A CA 1
ATOM 1522 C C . THR A 1 189 ? -17.675 11.474 11.444 1.00 87.88 189 THR A C 1
ATOM 1524 O O . THR A 1 189 ? -18.675 11.213 10.781 1.00 87.88 189 THR A O 1
ATOM 1527 N N . HIS A 1 190 ? -16.465 11.005 11.142 1.00 89.50 190 HIS A N 1
ATOM 1528 C CA . HIS A 1 190 ? -16.176 10.291 9.903 1.00 89.50 190 HIS A CA 1
ATOM 1529 C C . HIS A 1 190 ? -16.623 8.821 9.913 1.00 89.50 190 HIS A C 1
ATOM 1531 O O . HIS A 1 190 ? -16.997 8.262 8.884 1.00 89.50 190 HIS A O 1
ATOM 1537 N N . ILE A 1 191 ? -16.678 8.179 11.084 1.00 90.44 191 ILE A N 1
ATOM 1538 C CA . ILE A 1 191 ? -17.305 6.858 11.216 1.00 90.44 191 ILE A CA 1
ATOM 1539 C C . ILE A 1 191 ? -18.820 6.964 11.008 1.00 90.44 191 ILE A C 1
ATOM 1541 O O . ILE A 1 191 ? -19.395 6.144 10.299 1.00 90.44 191 ILE A O 1
ATOM 1545 N N . GLN A 1 192 ? -19.470 7.991 11.565 1.00 89.31 192 GLN A N 1
ATOM 1546 C CA . GLN A 1 192 ? -20.909 8.216 11.371 1.00 89.31 192 GLN A CA 1
ATOM 1547 C C . GLN A 1 192 ? -21.265 8.618 9.938 1.00 89.31 192 GLN A C 1
ATOM 1549 O O . GLN A 1 192 ? -22.321 8.230 9.443 1.00 89.31 192 GLN A O 1
ATOM 1554 N N . ALA A 1 193 ? -20.407 9.400 9.282 1.00 92.69 193 ALA A N 1
ATOM 1555 C CA . ALA A 1 193 ? -20.572 9.791 7.885 1.00 92.69 193 ALA A CA 1
ATOM 1556 C C . ALA A 1 193 ? -20.190 8.680 6.892 1.00 92.69 193 ALA A C 1
ATOM 1558 O O . ALA A 1 193 ? -20.512 8.800 5.713 1.00 92.69 193 ALA A O 1
ATOM 1559 N N . GLN A 1 194 ? -19.551 7.613 7.375 1.00 94.81 194 GLN A N 1
ATOM 1560 C CA . GLN A 1 194 ? -19.029 6.506 6.581 1.00 94.81 194 GLN A CA 1
ATOM 1561 C C . GLN A 1 194 ? -18.002 6.926 5.511 1.00 94.81 194 GLN A C 1
ATOM 1563 O O . GLN A 1 194 ? -17.997 6.380 4.413 1.00 94.81 194 GLN A O 1
ATOM 1568 N N . ASP A 1 195 ? -17.136 7.897 5.827 1.00 94.00 195 ASP A N 1
ATOM 1569 C CA . ASP A 1 195 ? -16.202 8.526 4.877 1.00 94.00 195 ASP A CA 1
ATOM 1570 C C . ASP A 1 195 ? -14.722 8.482 5.327 1.00 94.00 195 ASP A C 1
ATOM 1572 O O . ASP A 1 195 ? -13.901 9.329 4.951 1.00 94.00 195 ASP A O 1
ATOM 1576 N N . ILE A 1 196 ? -14.347 7.495 6.157 1.00 91.94 196 ILE A N 1
ATOM 1577 C CA . ILE A 1 196 ? -12.963 7.329 6.642 1.00 91.94 196 ILE A CA 1
ATOM 1578 C C . ILE A 1 196 ? -11.987 7.129 5.477 1.00 91.94 196 ILE A C 1
ATOM 1580 O O . ILE A 1 196 ? -10.893 7.696 5.505 1.00 91.94 196 ILE A O 1
ATOM 1584 N N . ALA A 1 197 ? -12.370 6.371 4.448 1.00 90.75 197 ALA A N 1
ATOM 1585 C CA . ALA A 1 197 ? -11.526 6.120 3.282 1.00 90.75 197 ALA A CA 1
ATOM 1586 C C . ALA A 1 197 ? -11.194 7.419 2.534 1.00 90.75 197 ALA A C 1
ATOM 1588 O O . ALA A 1 197 ? -10.028 7.737 2.283 1.00 90.75 197 ALA A O 1
ATOM 1589 N N . GLU A 1 198 ? -12.214 8.229 2.256 1.00 90.06 198 GLU A N 1
ATOM 1590 C CA . GLU A 1 198 ? -12.088 9.536 1.624 1.00 90.06 198 GLU A CA 1
ATOM 1591 C C . GLU A 1 198 ? -11.245 10.481 2.476 1.00 90.06 198 GLU A C 1
ATOM 1593 O O . GLU A 1 198 ? -10.412 11.226 1.948 1.00 90.06 198 GLU A O 1
ATOM 1598 N N . ARG A 1 199 ? -11.433 10.449 3.799 1.00 88.69 199 ARG A N 1
ATOM 1599 C CA . ARG A 1 199 ? -10.675 11.282 4.730 1.00 88.69 199 ARG A CA 1
ATOM 1600 C C . ARG A 1 199 ? -9.195 10.915 4.746 1.00 88.69 199 ARG A C 1
ATOM 1602 O O . ARG A 1 199 ? -8.359 11.814 4.687 1.00 88.69 199 ARG A O 1
ATOM 1609 N N . LEU A 1 200 ? -8.863 9.625 4.779 1.00 87.12 200 LEU A N 1
ATOM 1610 C CA . LEU A 1 200 ? -7.477 9.154 4.725 1.00 87.12 200 LEU A CA 1
ATOM 1611 C C . LEU A 1 200 ? -6.817 9.524 3.390 1.00 87.12 200 LEU A C 1
ATOM 1613 O O . LEU A 1 200 ? -5.707 10.060 3.383 1.00 87.12 200 LEU A O 1
ATOM 1617 N N . ALA A 1 201 ? -7.525 9.356 2.270 1.00 84.88 201 ALA A N 1
ATOM 1618 C CA . ALA A 1 201 ? -7.013 9.696 0.944 1.00 84.88 201 ALA A CA 1
ATOM 1619 C C . ALA A 1 201 ? -6.636 11.185 0.793 1.00 84.88 201 ALA A C 1
ATOM 1621 O O . ALA A 1 201 ? -5.725 11.523 0.032 1.00 84.88 201 ALA A O 1
ATOM 1622 N N . GLN A 1 202 ? -7.280 12.095 1.537 1.00 85.25 202 GLN A N 1
ATOM 1623 C CA . GLN A 1 202 ? -6.934 13.527 1.541 1.00 85.25 202 GLN A CA 1
ATOM 1624 C C . GLN A 1 202 ? -5.535 13.814 2.107 1.00 85.25 202 GLN A C 1
ATOM 1626 O O . GLN A 1 202 ? -4.962 14.869 1.814 1.00 85.25 202 GLN A O 1
ATOM 1631 N N . PHE A 1 203 ? -4.970 12.904 2.902 1.00 80.69 203 PHE A N 1
ATOM 1632 C CA . PHE A 1 203 ? -3.634 13.067 3.472 1.00 80.69 203 PHE A CA 1
ATOM 1633 C C . PHE A 1 203 ? -2.513 12.655 2.506 1.00 80.69 203 PHE A C 1
ATOM 1635 O O . PHE A 1 203 ? -1.362 13.058 2.708 1.00 80.69 203 PHE A O 1
ATOM 1642 N N . ASN A 1 204 ? -2.840 11.952 1.416 1.00 79.00 204 ASN A N 1
ATOM 1643 C CA . ASN A 1 204 ? -1.863 11.526 0.416 1.00 79.00 204 ASN A CA 1
ATOM 1644 C C . ASN A 1 204 ? -1.120 12.723 -0.220 1.00 79.00 204 ASN A C 1
ATOM 1646 O O . ASN A 1 204 ? -1.725 13.770 -0.496 1.00 79.00 204 ASN A O 1
ATOM 1650 N N . PRO A 1 205 ? 0.200 12.608 -0.477 1.00 77.69 205 PRO A N 1
ATOM 1651 C CA . PRO A 1 205 ? 0.966 13.639 -1.168 1.00 77.69 205 PRO A CA 1
ATOM 1652 C C . PRO A 1 205 ? 0.387 13.990 -2.548 1.00 77.69 205 PRO A C 1
ATOM 1654 O O . PRO A 1 205 ? 0.380 13.177 -3.460 1.00 77.69 205 PRO A O 1
ATOM 1657 N N . GLN A 1 206 ? -0.012 15.249 -2.732 1.00 80.81 206 GLN A N 1
ATOM 1658 C CA . GLN A 1 206 ? -0.481 15.781 -4.019 1.00 80.81 206 GLN A CA 1
ATOM 1659 C C . GLN A 1 206 ? 0.711 16.225 -4.887 1.00 80.81 206 GLN A C 1
ATOM 1661 O O . GLN A 1 206 ? 0.898 17.414 -5.156 1.00 80.81 206 GLN A O 1
ATOM 1666 N N . LEU A 1 207 ? 1.593 15.283 -5.232 1.00 83.25 207 LEU A N 1
ATOM 1667 C CA . LEU A 1 207 ? 2.841 15.531 -5.959 1.00 83.25 207 LEU A CA 1
ATOM 1668 C C . LEU A 1 207 ? 2.961 14.570 -7.144 1.00 83.25 207 LEU A C 1
ATOM 1670 O O . LEU A 1 207 ? 2.930 13.362 -6.951 1.00 83.25 207 LEU A O 1
ATOM 1674 N N . THR A 1 208 ? 3.237 15.090 -8.344 1.00 87.56 208 THR A N 1
ATOM 1675 C CA . THR A 1 208 ? 3.414 14.254 -9.548 1.00 87.56 208 THR A CA 1
ATOM 1676 C C . THR A 1 208 ? 4.419 13.104 -9.361 1.00 87.56 208 THR A C 1
ATOM 1678 O O . THR A 1 208 ? 4.082 11.983 -9.727 1.00 87.56 208 THR A O 1
ATOM 1681 N N . PRO A 1 209 ? 5.600 13.299 -8.732 1.00 85.81 209 PRO A N 1
ATOM 1682 C CA . PRO A 1 209 ? 6.527 12.188 -8.496 1.00 85.81 209 PRO A CA 1
ATOM 1683 C C . PRO A 1 209 ? 5.976 11.077 -7.587 1.00 85.81 209 PRO A C 1
ATOM 1685 O O . PRO A 1 209 ? 6.419 9.937 -7.682 1.00 85.81 209 PRO A O 1
ATOM 1688 N N . TYR A 1 210 ? 5.032 11.389 -6.696 1.00 85.12 210 TYR A N 1
ATOM 1689 C CA . TYR A 1 210 ? 4.386 10.392 -5.842 1.00 85.12 210 TYR A CA 1
ATOM 1690 C C . TYR A 1 210 ? 3.388 9.549 -6.646 1.00 85.12 210 TYR A C 1
ATOM 1692 O O . TYR A 1 210 ? 3.424 8.322 -6.574 1.00 85.12 210 TYR A O 1
ATOM 1700 N N . ASP A 1 211 ? 2.579 10.188 -7.494 1.00 86.62 211 ASP A N 1
ATOM 1701 C CA . ASP A 1 211 ? 1.650 9.492 -8.393 1.00 86.62 211 ASP A CA 1
ATOM 1702 C C . ASP A 1 211 ? 2.384 8.580 -9.391 1.00 86.62 211 ASP A C 1
ATOM 1704 O O . ASP A 1 211 ? 1.923 7.477 -9.703 1.00 86.62 211 ASP A O 1
ATOM 1708 N N . GLU A 1 212 ? 3.555 9.016 -9.867 1.00 88.38 212 GLU A N 1
ATOM 1709 C CA . GLU A 1 212 ? 4.440 8.214 -10.717 1.00 88.38 212 GLU A CA 1
ATOM 1710 C C . GLU A 1 212 ? 4.937 6.958 -9.988 1.00 88.38 212 GLU A C 1
ATOM 1712 O O . GLU A 1 212 ? 4.880 5.865 -10.554 1.00 88.38 212 GLU A O 1
ATOM 1717 N N . LEU A 1 213 ? 5.363 7.090 -8.725 1.00 88.19 213 LEU A N 1
ATOM 1718 C CA . LEU A 1 213 ? 5.795 5.955 -7.904 1.00 88.19 213 LEU A CA 1
ATOM 1719 C C . LEU A 1 213 ? 4.651 4.974 -7.641 1.00 88.19 213 LEU A C 1
ATOM 1721 O O . LEU A 1 213 ? 4.845 3.773 -7.806 1.00 88.19 213 LEU A O 1
ATOM 1725 N N . LYS A 1 214 ? 3.450 5.458 -7.306 1.00 89.44 214 LYS A N 1
ATOM 1726 C CA . LYS A 1 214 ? 2.268 4.598 -7.123 1.00 89.44 214 LYS A CA 1
ATOM 1727 C C . LYS A 1 214 ? 1.896 3.850 -8.400 1.00 89.44 214 LYS A C 1
ATOM 1729 O O . LYS A 1 214 ? 1.604 2.656 -8.374 1.00 89.44 214 LYS A O 1
ATOM 1734 N N . SER A 1 215 ? 1.937 4.543 -9.537 1.00 90.56 215 SER A N 1
ATOM 1735 C CA . SER A 1 215 ? 1.650 3.940 -10.841 1.00 90.56 215 SER A CA 1
ATOM 1736 C C . SER A 1 215 ? 2.672 2.855 -11.194 1.00 90.56 215 SER A C 1
ATOM 1738 O O . SER A 1 215 ? 2.294 1.775 -11.652 1.00 90.56 215 SER A O 1
ATOM 1740 N N . ALA A 1 216 ? 3.959 3.115 -10.945 1.00 91.19 216 ALA A N 1
ATOM 1741 C CA . ALA A 1 216 ? 5.031 2.146 -11.149 1.00 91.19 216 ALA A CA 1
ATOM 1742 C C . ALA A 1 216 ? 4.901 0.941 -10.204 1.00 91.19 216 ALA A C 1
ATOM 1744 O O . ALA A 1 216 ? 4.944 -0.199 -10.668 1.00 91.19 216 ALA A O 1
ATOM 1745 N N . LEU A 1 217 ? 4.641 1.182 -8.916 1.00 92.62 217 LEU A N 1
ATOM 1746 C CA . LEU A 1 217 ? 4.393 0.157 -7.904 1.00 92.62 217 LEU A CA 1
ATOM 1747 C C . LEU A 1 217 ? 3.274 -0.796 -8.332 1.00 92.62 217 LEU A C 1
ATOM 1749 O O . LEU A 1 217 ? 3.480 -2.011 -8.397 1.00 92.62 217 LEU A O 1
ATOM 1753 N N . LYS A 1 218 ? 2.113 -0.239 -8.694 1.00 92.06 218 LYS A N 1
ATOM 1754 C CA . LYS A 1 218 ? 0.960 -1.008 -9.170 1.00 92.06 218 LYS A CA 1
ATOM 1755 C C . LYS A 1 218 ? 1.317 -1.859 -10.385 1.00 92.06 218 LYS A C 1
ATOM 1757 O O . LYS A 1 218 ? 0.995 -3.046 -10.427 1.00 92.06 218 LYS A O 1
ATOM 1762 N N . HIS A 1 219 ? 2.022 -1.276 -11.354 1.00 94.25 219 HIS A N 1
ATOM 1763 C CA . HIS A 1 219 ? 2.472 -1.989 -12.549 1.00 94.25 219 HIS A CA 1
ATOM 1764 C C . HIS A 1 219 ? 3.416 -3.151 -12.205 1.00 94.25 219 HIS A C 1
ATOM 1766 O O . HIS A 1 219 ? 3.230 -4.271 -12.680 1.00 94.25 219 HIS A O 1
ATOM 1772 N N . TYR A 1 220 ? 4.404 -2.933 -11.333 1.00 95.00 220 TYR A N 1
ATOM 1773 C CA . TYR A 1 220 ? 5.342 -3.983 -10.934 1.00 95.00 220 TYR A CA 1
ATOM 1774 C C . TYR A 1 220 ? 4.691 -5.114 -10.144 1.00 95.00 220 TYR A C 1
ATOM 1776 O O . TYR A 1 220 ? 5.060 -6.267 -10.369 1.00 95.00 220 TYR A O 1
ATOM 1784 N N . ARG A 1 221 ? 3.719 -4.824 -9.271 1.00 93.06 221 ARG A N 1
ATOM 1785 C CA . ARG A 1 221 ? 2.939 -5.866 -8.585 1.00 93.06 221 ARG A CA 1
ATOM 1786 C C . ARG A 1 221 ? 2.157 -6.719 -9.573 1.00 93.06 221 ARG A C 1
ATOM 1788 O O . ARG A 1 221 ? 2.313 -7.934 -9.583 1.00 93.06 221 ARG A O 1
ATOM 1795 N N . GLN A 1 222 ? 1.440 -6.083 -10.500 1.00 94.31 222 GLN A N 1
ATOM 1796 C CA . GLN A 1 222 ? 0.719 -6.799 -11.554 1.00 94.31 222 GLN A CA 1
ATOM 1797 C C . GLN A 1 222 ? 1.643 -7.695 -12.385 1.00 94.31 222 GLN A C 1
ATOM 1799 O O . GLN A 1 222 ? 1.265 -8.811 -12.742 1.00 94.31 222 GLN A O 1
ATOM 1804 N N . LEU A 1 223 ? 2.860 -7.239 -12.693 1.00 96.06 223 LEU A N 1
ATOM 1805 C CA . LEU A 1 223 ? 3.851 -8.075 -13.366 1.00 96.06 223 LEU A CA 1
ATOM 1806 C C . LEU A 1 223 ? 4.355 -9.215 -12.473 1.00 96.06 223 LEU A C 1
ATOM 1808 O O . LEU A 1 223 ? 4.541 -10.320 -12.974 1.00 96.06 223 LEU A O 1
ATOM 1812 N N . ALA A 1 224 ? 4.591 -8.972 -11.183 1.00 94.56 224 ALA A N 1
ATOM 1813 C CA . ALA A 1 224 ? 5.050 -9.993 -10.244 1.00 94.56 224 ALA A CA 1
ATOM 1814 C C . ALA A 1 224 ? 4.030 -11.132 -10.080 1.00 94.56 224 ALA A C 1
ATOM 1816 O O . ALA A 1 224 ? 4.436 -12.292 -10.030 1.00 94.56 224 ALA A O 1
ATOM 1817 N N . ASP A 1 225 ? 2.738 -10.805 -10.074 1.00 93.94 225 ASP A N 1
ATOM 1818 C CA . ASP A 1 225 ? 1.658 -11.779 -9.902 1.00 93.94 225 ASP A CA 1
ATOM 1819 C C . ASP A 1 225 ? 1.364 -12.561 -11.188 1.00 93.94 225 ASP A C 1
ATOM 1821 O O . ASP A 1 225 ? 1.079 -13.758 -11.151 1.00 93.94 225 ASP A O 1
ATOM 1825 N N . ASN A 1 226 ? 1.445 -11.894 -12.346 1.00 95.06 226 ASN A N 1
ATOM 1826 C CA . ASN A 1 226 ? 0.952 -12.453 -13.608 1.00 95.06 226 ASN A CA 1
ATOM 1827 C C . ASN A 1 226 ? 2.050 -12.936 -14.565 1.00 95.06 226 ASN A C 1
ATOM 1829 O O . ASN A 1 226 ? 1.740 -13.597 -15.557 1.00 95.06 226 ASN A O 1
ATOM 1833 N N . GLN A 1 227 ? 3.320 -12.587 -14.335 1.00 94.69 227 GLN A N 1
ATOM 1834 C CA . GLN A 1 227 ? 4.417 -12.915 -15.249 1.00 94.69 227 GLN A CA 1
ATOM 1835 C C . GLN A 1 227 ? 5.452 -13.824 -14.596 1.00 94.69 227 GLN A C 1
ATOM 1837 O O . GLN A 1 227 ? 5.986 -13.554 -13.523 1.00 94.69 227 GLN A O 1
ATOM 1842 N N . THR A 1 228 ? 5.849 -14.870 -15.317 1.00 91.44 228 THR A N 1
ATOM 1843 C CA . THR A 1 228 ? 7.012 -15.672 -14.932 1.00 91.44 228 THR A CA 1
ATOM 1844 C C . THR A 1 228 ? 8.298 -14.884 -15.159 1.00 91.44 228 THR A C 1
ATOM 1846 O O . THR A 1 228 ? 8.561 -14.409 -16.268 1.00 91.44 228 THR A O 1
ATOM 1849 N N . PHE A 1 229 ? 9.147 -14.795 -14.139 1.00 93.62 229 PHE A N 1
ATOM 1850 C CA . PHE A 1 229 ? 10.418 -14.087 -14.233 1.00 93.62 229 PHE A CA 1
ATOM 1851 C C . PHE A 1 229 ? 11.567 -15.033 -14.597 1.00 93.62 229 PHE A C 1
ATOM 1853 O O . PHE A 1 229 ? 11.843 -15.997 -13.889 1.00 93.62 229 PHE A O 1
ATOM 1860 N N . SER A 1 230 ? 12.279 -14.739 -15.685 1.00 94.69 230 SER A N 1
ATOM 1861 C CA . SER A 1 230 ? 13.491 -15.463 -16.092 1.00 94.69 230 SER A CA 1
ATOM 1862 C C . SER A 1 230 ? 14.657 -14.501 -16.288 1.00 94.69 230 SER A C 1
ATOM 1864 O O . SER A 1 230 ? 14.488 -13.418 -16.853 1.00 94.69 230 SER A O 1
ATOM 1866 N N . ASN A 1 231 ? 15.846 -14.889 -15.826 1.00 96.44 231 ASN A N 1
ATOM 1867 C CA . ASN A 1 231 ? 17.052 -14.088 -16.012 1.00 96.44 231 ASN A CA 1
ATOM 1868 C C . ASN A 1 231 ? 17.539 -14.161 -17.459 1.00 96.44 231 ASN A C 1
ATOM 1870 O O . ASN A 1 231 ? 17.659 -15.237 -18.040 1.00 96.44 231 ASN A O 1
ATOM 1874 N N . ILE A 1 232 ? 17.899 -13.007 -18.008 1.00 96.94 232 ILE A N 1
ATOM 1875 C CA . ILE A 1 232 ? 18.561 -12.882 -19.300 1.00 96.94 232 ILE A CA 1
ATOM 1876 C C . ILE A 1 232 ? 20.043 -13.203 -19.095 1.00 96.94 232 ILE A C 1
ATOM 1878 O O . ILE A 1 232 ? 20.741 -12.504 -18.354 1.00 96.94 232 ILE A O 1
ATOM 1882 N N . SER A 1 233 ? 20.539 -14.263 -19.734 1.00 96.56 233 SER A N 1
ATOM 1883 C CA . SER A 1 233 ? 21.961 -14.607 -19.700 1.00 96.56 233 SER A CA 1
ATOM 1884 C C . SER A 1 233 ? 22.775 -13.589 -20.497 1.00 96.56 233 SER A C 1
ATOM 1886 O O . SER A 1 233 ? 22.572 -13.423 -21.696 1.00 96.56 233 SER A O 1
ATOM 1888 N N . TYR A 1 234 ? 23.720 -12.918 -19.838 1.00 96.38 234 TYR A N 1
ATOM 1889 C CA . TYR A 1 234 ? 24.643 -12.006 -20.510 1.00 96.38 234 TYR A CA 1
ATOM 1890 C C . TYR A 1 234 ? 25.682 -12.791 -21.322 1.00 96.38 234 TYR A C 1
ATOM 1892 O O . TYR A 1 234 ? 26.440 -13.576 -20.753 1.00 96.38 234 TYR A O 1
ATOM 1900 N N . LEU A 1 235 ? 25.739 -12.545 -22.632 1.00 94.56 235 LEU A N 1
ATOM 1901 C CA . LEU A 1 235 ? 26.690 -13.185 -23.548 1.00 94.56 235 LEU A CA 1
ATOM 1902 C C . LEU A 1 235 ? 27.771 -12.210 -24.023 1.00 94.56 235 LEU A C 1
ATOM 1904 O O . LEU A 1 235 ? 28.962 -12.503 -23.942 1.00 94.56 235 LEU A O 1
ATOM 1908 N N . SER A 1 236 ? 27.364 -11.037 -24.502 1.00 93.44 236 SER A N 1
ATOM 1909 C CA . SER A 1 236 ? 28.257 -10.020 -25.055 1.00 93.44 236 SER A CA 1
ATOM 1910 C C . SER A 1 236 ? 27.640 -8.631 -24.933 1.00 93.44 236 SER A C 1
ATOM 1912 O O . SER A 1 236 ? 26.460 -8.485 -24.627 1.00 93.44 236 SER A O 1
ATOM 1914 N N . VAL A 1 237 ? 28.432 -7.595 -25.197 1.00 95.38 237 VAL A N 1
ATOM 1915 C CA . VAL A 1 237 ? 27.884 -6.253 -25.429 1.00 95.38 237 VAL A CA 1
ATOM 1916 C C . VAL A 1 237 ? 27.125 -6.256 -26.760 1.00 95.38 237 VAL A C 1
ATOM 1918 O O . VAL A 1 237 ? 27.579 -6.915 -27.695 1.00 95.38 237 VAL A O 1
ATOM 1921 N N . VAL A 1 238 ? 26.002 -5.535 -26.841 1.00 93.62 238 VAL A N 1
ATOM 1922 C CA . VAL A 1 238 ? 25.259 -5.308 -28.097 1.00 93.62 238 VAL A CA 1
ATOM 1923 C C . VAL A 1 238 ? 25.239 -3.818 -28.424 1.00 93.62 238 VAL A C 1
ATOM 1925 O O . VAL A 1 238 ? 24.863 -2.995 -27.581 1.00 93.62 238 VAL A O 1
ATOM 1928 N N . LYS A 1 239 ? 25.658 -3.476 -29.644 1.00 90.81 239 LYS A N 1
ATOM 1929 C CA . LYS A 1 239 ? 25.683 -2.113 -30.192 1.00 90.81 239 LYS A CA 1
ATOM 1930 C C . LYS A 1 239 ? 24.640 -1.939 -31.292 1.00 90.81 239 LYS A C 1
ATOM 1932 O O . LYS A 1 239 ? 24.137 -2.908 -31.851 1.00 90.81 239 LYS A O 1
ATOM 1937 N N . THR A 1 240 ? 24.292 -0.687 -31.580 1.00 91.50 240 THR A N 1
ATOM 1938 C CA . THR A 1 240 ? 23.270 -0.328 -32.572 1.00 91.50 240 THR A CA 1
ATOM 1939 C C . THR A 1 240 ? 23.476 -1.056 -33.900 1.00 91.50 240 THR A C 1
ATOM 1941 O O . THR A 1 240 ? 24.579 -1.055 -34.443 1.00 91.50 240 THR A O 1
ATOM 1944 N N . GLY A 1 241 ? 22.401 -1.637 -34.432 1.00 90.81 241 GLY A N 1
ATOM 1945 C CA . GLY A 1 241 ? 22.392 -2.379 -35.694 1.00 90.81 241 GLY A CA 1
ATOM 1946 C C . GLY A 1 241 ? 22.866 -3.834 -35.600 1.00 90.81 241 GLY A C 1
ATOM 1947 O O . GLY A 1 241 ? 22.693 -4.574 -36.562 1.00 90.81 241 GLY A O 1
ATOM 1948 N N . GLU A 1 242 ? 23.425 -4.277 -34.469 1.00 91.19 242 GLU A N 1
ATOM 1949 C CA . GLU A 1 242 ? 23.844 -5.670 -34.291 1.00 91.19 242 GLU A CA 1
ATOM 1950 C C . GLU A 1 242 ? 22.645 -6.589 -34.017 1.00 91.19 242 GLU A C 1
ATOM 1952 O O . GLU A 1 242 ? 21.679 -6.214 -33.349 1.00 91.19 242 GLU A O 1
ATOM 1957 N N . SER A 1 243 ? 22.733 -7.830 -34.493 1.00 92.81 243 SER A N 1
ATOM 1958 C CA . SER A 1 243 ? 21.868 -8.929 -34.066 1.00 92.81 243 SER A CA 1
ATOM 1959 C C . SER A 1 243 ? 22.467 -9.618 -32.839 1.00 92.81 243 SER A C 1
ATOM 1961 O O . SER A 1 243 ? 23.680 -9.824 -32.774 1.00 92.81 243 SER A O 1
ATOM 1963 N N . SER A 1 244 ? 21.637 -10.058 -31.897 1.00 94.56 244 SER A N 1
ATOM 1964 C CA . SER A 1 244 ? 22.090 -10.872 -30.767 1.00 94.56 244 SER A CA 1
ATOM 1965 C C . SER A 1 244 ? 20.985 -11.822 -30.306 1.00 94.56 244 SER A C 1
ATOM 1967 O O . SER A 1 244 ? 19.824 -11.412 -30.261 1.00 94.56 244 SER A O 1
ATOM 1969 N N . PRO A 1 245 ? 21.315 -13.063 -29.897 1.00 94.88 245 PRO A N 1
ATOM 1970 C CA . PRO A 1 245 ? 20.327 -14.001 -29.361 1.00 94.88 245 PRO A CA 1
ATOM 1971 C C . PRO A 1 245 ? 19.691 -13.517 -28.047 1.00 94.88 245 PRO A C 1
ATOM 1973 O O . PRO A 1 245 ? 18.682 -14.069 -27.625 1.00 94.88 245 PRO A O 1
ATOM 1976 N N . MET A 1 246 ? 20.246 -12.483 -27.401 1.00 95.88 246 MET A N 1
ATOM 1977 C CA . MET A 1 246 ? 19.652 -11.874 -26.207 1.00 95.88 246 MET A CA 1
ATOM 1978 C C . MET A 1 246 ? 18.520 -10.886 -26.535 1.00 95.88 246 MET A C 1
ATOM 1980 O O . MET A 1 246 ? 17.712 -10.593 -25.654 1.00 95.88 246 MET A O 1
ATOM 1984 N N . LEU A 1 247 ? 18.457 -10.350 -27.766 1.00 96.06 247 LEU A N 1
ATOM 1985 C CA . LEU A 1 247 ? 17.511 -9.284 -28.130 1.00 96.06 247 LEU A CA 1
ATOM 1986 C C . LEU A 1 247 ? 16.044 -9.656 -27.882 1.00 96.06 247 LEU A C 1
ATOM 1988 O O . LEU A 1 247 ? 15.353 -8.816 -27.310 1.00 96.06 247 LEU A O 1
ATOM 1992 N N . PRO A 1 248 ? 15.561 -10.877 -28.196 1.00 96.06 248 PRO A N 1
ATOM 1993 C CA . PRO A 1 248 ? 14.170 -11.237 -27.926 1.00 96.06 248 PRO A CA 1
ATOM 1994 C C . PRO A 1 248 ? 13.805 -11.160 -26.438 1.00 96.06 248 PRO A C 1
ATOM 1996 O O . PRO A 1 248 ? 12.793 -10.562 -26.081 1.00 96.06 248 PRO A O 1
ATOM 1999 N N . SER A 1 249 ? 14.651 -11.690 -25.548 1.00 96.56 249 SER A N 1
ATOM 2000 C CA . SER A 1 249 ? 14.393 -11.652 -24.101 1.00 96.56 249 SER A CA 1
ATOM 2001 C C . SER A 1 249 ? 14.482 -10.233 -23.529 1.00 96.56 249 SER A C 1
ATOM 2003 O O . SER A 1 249 ? 13.723 -9.878 -22.628 1.00 96.56 249 SER A O 1
ATOM 2005 N N . ILE A 1 250 ? 15.387 -9.403 -24.058 1.00 97.62 250 ILE A N 1
ATOM 2006 C CA . ILE A 1 250 ? 15.503 -7.991 -23.669 1.00 97.62 250 ILE A CA 1
ATOM 2007 C C . ILE A 1 250 ? 14.276 -7.210 -24.144 1.00 97.62 250 ILE A C 1
ATOM 2009 O O . ILE A 1 250 ? 13.710 -6.450 -23.363 1.00 97.62 250 ILE A O 1
ATOM 2013 N N . ALA A 1 251 ? 13.846 -7.411 -25.391 1.00 97.44 251 ALA A N 1
ATOM 2014 C CA . ALA A 1 251 ? 12.672 -6.756 -25.951 1.00 97.44 251 ALA A CA 1
ATOM 2015 C C . ALA A 1 251 ? 11.419 -7.116 -25.155 1.00 97.44 251 ALA A C 1
ATOM 2017 O O . ALA A 1 251 ? 10.710 -6.219 -24.716 1.00 97.44 251 ALA A O 1
ATOM 2018 N N . GLN A 1 252 ? 11.210 -8.405 -24.863 1.00 96.50 252 GLN A N 1
ATOM 2019 C CA . GLN A 1 252 ? 10.112 -8.855 -24.008 1.00 96.50 252 GLN A CA 1
ATOM 2020 C C . GLN A 1 252 ? 10.134 -8.144 -22.648 1.00 96.50 252 GLN A C 1
ATOM 2022 O O . GLN A 1 252 ? 9.099 -7.665 -22.189 1.00 96.50 252 GLN A O 1
ATOM 2027 N N . ARG A 1 253 ? 11.311 -8.022 -22.012 1.00 97.44 25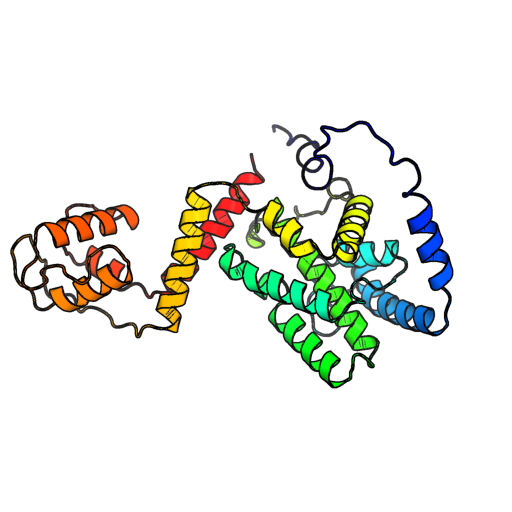3 ARG A N 1
ATOM 2028 C CA . ARG A 1 253 ? 11.438 -7.292 -20.744 1.00 97.44 253 ARG A CA 1
ATOM 2029 C C . ARG A 1 253 ? 11.065 -5.819 -20.901 1.00 97.44 253 ARG A C 1
ATOM 2031 O O . ARG A 1 253 ? 10.308 -5.315 -20.086 1.00 97.44 253 ARG A O 1
ATOM 2038 N N . LEU A 1 254 ? 11.567 -5.132 -21.925 1.00 97.44 254 LEU A N 1
ATOM 2039 C CA . LEU A 1 254 ? 11.261 -3.716 -22.145 1.00 97.44 254 LEU A CA 1
ATOM 2040 C C . LEU A 1 254 ? 9.797 -3.468 -22.512 1.00 97.44 254 LEU A C 1
ATOM 2042 O O . LEU A 1 254 ? 9.271 -2.435 -22.117 1.00 97.44 254 LEU A O 1
ATOM 2046 N N . ILE A 1 255 ? 9.147 -4.390 -23.223 1.00 96.88 255 ILE A N 1
ATOM 2047 C CA . ILE A 1 255 ? 7.714 -4.318 -23.535 1.00 96.88 255 ILE A CA 1
ATOM 2048 C C . ILE A 1 255 ? 6.899 -4.418 -22.247 1.00 96.88 255 ILE A C 1
ATOM 2050 O O . ILE A 1 255 ? 6.074 -3.551 -21.984 1.00 96.88 255 ILE A O 1
ATOM 2054 N N . LEU A 1 256 ? 7.186 -5.411 -21.396 1.00 96.31 256 LEU A N 1
ATOM 2055 C CA . LEU A 1 256 ? 6.531 -5.537 -20.087 1.00 96.31 256 LEU A CA 1
ATOM 2056 C C . LEU A 1 256 ? 6.746 -4.292 -19.221 1.00 96.31 256 LEU A C 1
ATOM 2058 O O . LEU A 1 256 ? 5.872 -3.914 -18.454 1.00 96.31 256 LEU A O 1
ATOM 2062 N N . LEU A 1 257 ? 7.901 -3.643 -19.349 1.00 95.19 257 LEU A N 1
ATOM 2063 C CA . LEU A 1 257 ? 8.239 -2.415 -18.634 1.00 95.19 257 LEU A CA 1
ATOM 2064 C C . LEU A 1 257 ? 7.790 -1.130 -19.357 1.00 95.19 257 LEU A C 1
ATOM 2066 O O . LEU A 1 257 ? 8.173 -0.044 -18.933 1.00 95.19 257 LEU A O 1
ATOM 2070 N N . ASN A 1 258 ? 7.003 -1.231 -20.435 1.00 95.50 258 ASN A N 1
ATOM 2071 C CA . ASN A 1 258 ? 6.487 -0.111 -21.234 1.00 95.50 258 ASN A CA 1
ATOM 2072 C C . ASN A 1 258 ? 7.561 0.810 -21.857 1.00 95.50 258 ASN A C 1
ATOM 2074 O O . ASN A 1 258 ? 7.291 1.961 -22.199 1.00 95.50 258 ASN A O 1
ATOM 2078 N N . TYR A 1 259 ? 8.786 0.317 -22.052 1.00 96.56 259 TYR A N 1
ATOM 2079 C CA . TYR A 1 259 ? 9.859 1.059 -22.724 1.00 96.56 259 TYR A CA 1
ATOM 2080 C C . TYR A 1 259 ? 9.920 0.812 -24.230 1.00 96.56 259 TYR A C 1
ATOM 2082 O O . TYR A 1 259 ? 10.469 1.658 -24.939 1.00 96.56 259 TYR A O 1
ATOM 2090 N N . LEU A 1 260 ? 9.397 -0.316 -24.717 1.00 97.44 260 LEU A N 1
ATOM 2091 C CA . LEU A 1 260 ? 9.443 -0.727 -26.122 1.00 97.44 260 LEU A CA 1
ATOM 2092 C C . LEU A 1 260 ? 8.043 -1.137 -26.601 1.00 97.44 260 LEU A C 1
ATOM 2094 O O . LEU A 1 260 ? 7.307 -1.771 -25.850 1.00 97.44 260 LEU A O 1
ATOM 2098 N N . SER A 1 261 ? 7.682 -0.778 -27.836 1.00 95.94 261 SER A N 1
ATOM 2099 C CA . SER A 1 261 ? 6.411 -1.197 -28.440 1.00 95.94 261 SER A CA 1
ATOM 2100 C C . SER A 1 261 ? 6.425 -2.708 -28.741 1.00 95.94 261 SER A C 1
ATOM 2102 O O . SER A 1 261 ? 7.467 -3.237 -29.144 1.00 95.94 261 SER A O 1
ATOM 2104 N N . PRO A 1 262 ? 5.291 -3.418 -28.577 1.00 94.69 262 PRO A N 1
ATOM 2105 C CA . PRO A 1 262 ? 5.157 -4.816 -28.996 1.00 94.69 262 PRO A CA 1
ATOM 2106 C C . PRO A 1 262 ? 5.412 -5.054 -30.493 1.00 94.69 262 PRO A C 1
ATOM 2108 O O . PRO A 1 262 ? 5.751 -6.167 -30.888 1.00 94.69 262 PRO A O 1
ATOM 2111 N N . GLU A 1 263 ? 5.250 -4.021 -31.320 1.00 93.00 263 GLU A N 1
ATOM 2112 C CA . GLU A 1 263 ? 5.415 -4.046 -32.775 1.00 93.00 263 GLU A CA 1
ATOM 2113 C C . GLU A 1 263 ? 6.844 -3.708 -33.235 1.00 93.00 263 GLU A C 1
ATOM 2115 O O . GLU A 1 263 ? 7.123 -3.734 -34.436 1.00 93.00 263 GLU A O 1
ATOM 2120 N N . ALA A 1 264 ? 7.748 -3.380 -32.306 1.00 91.88 264 ALA A N 1
ATOM 2121 C CA . ALA A 1 264 ? 9.111 -2.981 -32.628 1.00 91.88 264 ALA A CA 1
ATOM 2122 C C . ALA A 1 264 ? 9.895 -4.100 -33.339 1.00 91.88 264 ALA A C 1
ATOM 2124 O O . ALA A 1 264 ? 9.762 -5.287 -33.031 1.00 91.88 264 ALA A O 1
ATOM 2125 N N . ASP A 1 265 ? 10.788 -3.720 -34.257 1.00 89.38 265 ASP A N 1
ATOM 2126 C CA . ASP A 1 265 ? 11.711 -4.672 -34.878 1.00 89.38 265 ASP A CA 1
ATOM 2127 C C . ASP A 1 265 ? 12.775 -5.130 -33.867 1.00 89.38 265 ASP A C 1
ATOM 2129 O O . ASP A 1 265 ? 13.643 -4.352 -33.452 1.00 89.38 265 ASP A O 1
ATOM 2133 N N . ILE A 1 266 ? 12.701 -6.412 -33.499 1.00 92.31 266 ILE A N 1
ATOM 2134 C CA . ILE A 1 266 ? 13.612 -7.086 -32.563 1.00 92.31 266 ILE A CA 1
ATOM 2135 C C . ILE A 1 266 ? 14.677 -7.944 -33.261 1.00 92.31 266 ILE A C 1
ATOM 2137 O O . ILE A 1 266 ? 15.487 -8.578 -32.582 1.00 92.31 266 ILE A O 1
ATOM 2141 N N . SER A 1 267 ? 14.677 -8.006 -34.600 1.00 90.31 267 SER A N 1
ATOM 2142 C CA . SER A 1 267 ? 15.656 -8.795 -35.366 1.00 90.31 267 SER A CA 1
ATOM 2143 C C . SER A 1 267 ? 17.073 -8.224 -35.243 1.00 90.31 267 SER A C 1
ATOM 2145 O O . SER A 1 267 ? 18.058 -8.966 -35.238 1.00 90.31 267 SER A O 1
ATOM 2147 N N . HIS A 1 268 ? 17.160 -6.906 -35.072 1.00 93.62 268 HIS A N 1
ATOM 2148 C CA . HIS A 1 268 ? 18.389 -6.152 -34.871 1.00 93.62 268 HIS A CA 1
ATOM 2149 C C . HIS A 1 268 ? 18.183 -5.122 -33.767 1.00 93.62 268 HIS A C 1
ATOM 2151 O O . HIS A 1 268 ? 17.055 -4.745 -33.444 1.00 93.62 268 HIS A O 1
ATOM 2157 N N . PHE A 1 269 ? 19.278 -4.617 -33.204 1.00 95.25 269 PHE A N 1
ATOM 2158 C CA . PHE A 1 269 ? 19.216 -3.527 -32.240 1.00 95.25 269 PHE A CA 1
ATOM 2159 C C . PHE A 1 269 ? 18.929 -2.192 -32.951 1.00 95.25 269 PHE A C 1
ATOM 2161 O O . PHE A 1 269 ? 19.824 -1.380 -33.203 1.00 95.25 269 PHE A O 1
ATOM 2168 N N . SER A 1 270 ? 17.668 -2.029 -33.351 1.00 94.00 270 SER A N 1
ATOM 2169 C CA . SER A 1 270 ? 17.146 -0.933 -34.166 1.00 94.00 270 SER A CA 1
ATOM 2170 C C . SER A 1 270 ? 17.235 0.424 -33.449 1.00 94.00 270 SER A C 1
ATOM 2172 O O . SER A 1 270 ? 17.361 0.477 -32.223 1.00 94.00 270 SER A O 1
ATOM 2174 N N . PRO A 1 271 ? 17.146 1.557 -34.173 1.00 95.06 271 PRO A N 1
ATOM 2175 C CA . PRO A 1 271 ? 17.145 2.881 -33.549 1.00 95.06 271 PRO A CA 1
ATOM 2176 C C . PRO A 1 271 ? 16.039 3.072 -32.499 1.00 95.06 271 PRO A C 1
ATOM 2178 O O . PRO A 1 271 ? 16.271 3.725 -31.481 1.00 95.06 271 PRO A O 1
ATOM 2181 N N . GLU A 1 272 ? 14.863 2.476 -32.716 1.00 95.50 272 GLU A N 1
ATOM 2182 C CA . GLU A 1 272 ? 13.764 2.479 -31.745 1.00 95.50 272 GLU A CA 1
ATOM 2183 C C . GLU A 1 272 ? 14.149 1.729 -30.463 1.00 95.50 272 GLU A C 1
ATOM 2185 O O . GLU A 1 272 ? 13.988 2.257 -29.360 1.00 95.50 272 GLU A O 1
ATOM 2190 N N . PHE A 1 273 ? 14.734 0.536 -30.598 1.00 96.88 273 PHE A N 1
ATOM 2191 C CA . PHE A 1 273 ? 15.198 -0.261 -29.465 1.00 96.88 273 PHE A CA 1
ATOM 2192 C C . PHE A 1 273 ? 16.320 0.470 -28.702 1.00 96.88 273 PHE A C 1
ATOM 2194 O O . PHE A 1 273 ? 16.304 0.547 -27.473 1.00 96.88 273 PHE A O 1
ATOM 2201 N N . VAL A 1 274 ? 17.257 1.114 -29.400 1.00 97.12 274 VAL A N 1
ATOM 2202 C CA . VAL A 1 274 ? 18.288 1.952 -28.761 1.00 97.12 274 VAL A CA 1
ATOM 2203 C C . VAL A 1 274 ? 17.655 3.090 -27.958 1.00 97.12 274 VAL A C 1
ATOM 2205 O O . VAL A 1 274 ? 18.073 3.353 -26.829 1.00 97.12 274 VAL A O 1
ATOM 2208 N N . ALA A 1 275 ? 16.633 3.758 -28.501 1.00 96.88 275 ALA A N 1
ATOM 2209 C CA . ALA A 1 275 ? 15.914 4.808 -27.784 1.00 96.88 275 ALA A CA 1
ATOM 2210 C C . ALA A 1 275 ? 15.199 4.265 -26.534 1.00 96.88 275 ALA A C 1
ATOM 2212 O O . ALA A 1 275 ? 15.259 4.897 -25.478 1.00 96.88 275 ALA A O 1
ATOM 2213 N N . ALA A 1 276 ? 14.590 3.079 -26.621 1.00 97.81 276 ALA A N 1
ATOM 2214 C CA . ALA A 1 276 ? 13.991 2.389 -25.480 1.00 97.81 276 ALA A CA 1
ATOM 2215 C C . ALA A 1 276 ? 15.022 2.080 -24.382 1.00 97.81 276 ALA A C 1
ATOM 2217 O O . ALA A 1 276 ? 14.782 2.384 -23.214 1.00 97.81 276 ALA A O 1
ATOM 2218 N N . ILE A 1 277 ? 16.198 1.558 -24.752 1.00 97.88 277 ILE A N 1
ATOM 2219 C CA . ILE A 1 277 ? 17.294 1.295 -23.808 1.00 97.88 277 ILE A CA 1
ATOM 2220 C C . ILE A 1 277 ? 17.780 2.585 -23.151 1.00 97.88 277 ILE A C 1
ATOM 2222 O O . ILE A 1 277 ? 17.985 2.591 -21.942 1.00 97.88 277 ILE A O 1
ATOM 2226 N N . LYS A 1 278 ? 17.917 3.687 -23.897 1.00 97.94 278 LYS A N 1
ATOM 2227 C CA . LYS A 1 278 ? 18.312 4.978 -23.312 1.00 97.94 278 LYS A CA 1
ATOM 2228 C C . LYS A 1 278 ? 17.300 5.472 -22.284 1.00 97.94 278 LYS A C 1
ATOM 2230 O O . LYS A 1 278 ? 17.704 5.845 -21.188 1.00 97.94 278 LYS A O 1
ATOM 2235 N N . ARG A 1 279 ? 16.000 5.423 -22.605 1.00 97.88 279 ARG A N 1
ATOM 2236 C CA . ARG A 1 279 ? 14.929 5.777 -21.655 1.00 97.88 279 ARG A CA 1
ATOM 2237 C C . ARG A 1 279 ? 14.997 4.913 -20.396 1.00 97.88 279 ARG A C 1
ATOM 2239 O O . ARG A 1 279 ? 14.987 5.453 -19.295 1.00 97.88 279 ARG A O 1
ATOM 2246 N N . TYR A 1 280 ? 15.138 3.599 -20.568 1.00 97.31 280 TYR A N 1
ATOM 2247 C CA . TYR A 1 280 ? 15.291 2.651 -19.465 1.00 97.31 280 TYR A CA 1
ATOM 2248 C C . TYR A 1 280 ? 16.523 2.969 -18.607 1.00 97.31 280 TYR A C 1
ATOM 2250 O O . TYR A 1 280 ? 16.441 3.038 -17.384 1.00 97.31 280 TYR A O 1
ATOM 2258 N N . GLN A 1 281 ? 17.676 3.207 -19.233 1.00 97.44 281 GLN A N 1
ATOM 2259 C CA . GLN A 1 281 ? 18.910 3.544 -18.530 1.00 97.44 281 GLN A CA 1
ATOM 2260 C C . GLN A 1 281 ? 18.757 4.833 -17.717 1.00 97.44 281 GLN A C 1
ATOM 2262 O O . GLN A 1 281 ? 19.113 4.836 -16.543 1.00 97.44 281 GLN A O 1
ATOM 2267 N N . THR A 1 282 ? 18.180 5.891 -18.296 1.00 96.50 282 THR A N 1
ATOM 2268 C CA . THR A 1 282 ? 17.912 7.147 -17.582 1.00 96.50 282 THR A CA 1
ATOM 2269 C C . THR A 1 282 ? 16.996 6.929 -16.379 1.00 96.50 282 THR A C 1
ATOM 2271 O O . THR A 1 282 ? 17.344 7.344 -15.276 1.00 96.50 282 THR A O 1
ATOM 2274 N N . ALA A 1 283 ? 15.867 6.241 -16.564 1.00 91.81 283 ALA A N 1
ATOM 2275 C CA . ALA A 1 283 ? 14.897 5.998 -15.497 1.00 91.81 283 ALA A CA 1
ATOM 2276 C C . ALA A 1 283 ? 15.459 5.140 -14.349 1.00 91.81 283 ALA A C 1
ATOM 2278 O O . ALA A 1 283 ? 15.064 5.296 -13.198 1.00 91.81 283 ALA A O 1
ATOM 2279 N N . HIS A 1 284 ? 16.426 4.266 -14.638 1.00 92.31 284 HIS A N 1
ATOM 2280 C CA . HIS A 1 284 ? 17.077 3.414 -13.641 1.00 92.31 284 HIS A CA 1
ATOM 2281 C C . HIS A 1 284 ? 18.458 3.917 -13.201 1.00 92.31 284 HIS A C 1
ATOM 2283 O O . HIS A 1 284 ? 19.255 3.131 -12.688 1.00 92.31 284 HIS A O 1
ATOM 2289 N N . SER A 1 285 ? 18.748 5.212 -13.378 1.00 93.25 285 SER A N 1
ATOM 2290 C CA . SER A 1 285 ? 20.008 5.847 -12.955 1.00 93.25 285 SER A CA 1
ATOM 2291 C C . SER A 1 285 ? 21.275 5.148 -13.484 1.00 93.25 285 SER A C 1
ATOM 2293 O O . SER A 1 285 ? 22.305 5.087 -12.811 1.00 93.25 285 SER A O 1
ATOM 2295 N N . LEU A 1 286 ? 21.209 4.600 -14.697 1.00 95.19 286 LEU A N 1
ATOM 2296 C CA . LEU A 1 286 ? 22.341 4.032 -15.429 1.00 95.19 286 LEU A CA 1
ATOM 2297 C C . LEU A 1 286 ? 22.926 5.070 -16.401 1.00 95.19 286 LEU A C 1
ATOM 2299 O O . LEU A 1 286 ? 22.290 6.069 -16.734 1.00 95.19 286 LEU A O 1
ATOM 2303 N N . ASN A 1 287 ? 24.128 4.807 -16.923 1.00 93.38 287 ASN A N 1
ATOM 2304 C CA . ASN A 1 287 ? 24.672 5.602 -18.025 1.00 93.38 287 ASN A CA 1
ATOM 2305 C C . ASN A 1 287 ? 23.806 5.414 -19.285 1.00 93.38 287 ASN A C 1
ATOM 2307 O O . ASN A 1 287 ? 23.734 4.305 -19.811 1.00 93.38 287 ASN A O 1
ATOM 2311 N N . ALA A 1 288 ? 23.158 6.478 -19.765 1.00 94.81 288 ALA A N 1
ATOM 2312 C CA . ALA A 1 288 ? 22.204 6.442 -20.880 1.00 94.81 288 ALA A CA 1
ATOM 2313 C C . ALA A 1 288 ? 22.883 6.459 -22.266 1.00 94.81 288 ALA A C 1
ATOM 2315 O O . ALA A 1 288 ? 22.559 7.261 -23.146 1.00 94.81 288 ALA A O 1
ATOM 2316 N N . ASP A 1 289 ? 23.863 5.579 -22.462 1.00 93.62 289 ASP A N 1
ATOM 2317 C CA . ASP A 1 289 ? 24.637 5.457 -23.701 1.00 93.62 289 ASP A CA 1
ATOM 2318 C C . ASP A 1 289 ? 23.894 4.706 -24.820 1.00 93.62 289 ASP A C 1
ATOM 2320 O O . ASP A 1 289 ? 24.266 4.811 -25.991 1.00 93.62 289 ASP A O 1
ATOM 2324 N N . GLY A 1 290 ? 22.800 4.013 -24.496 1.00 94.62 290 GLY A N 1
ATOM 2325 C CA . GLY A 1 290 ? 22.059 3.177 -25.437 1.00 94.62 290 GLY A CA 1
ATOM 2326 C C . GLY A 1 290 ? 22.755 1.856 -25.749 1.00 94.62 290 GLY A C 1
ATOM 2327 O O . GLY A 1 290 ? 22.406 1.221 -26.738 1.00 94.62 290 GLY A O 1
ATOM 2328 N N . ILE A 1 291 ? 23.745 1.452 -24.949 1.00 95.12 291 ILE A N 1
ATOM 2329 C CA . ILE A 1 291 ? 24.500 0.213 -25.122 1.00 95.12 291 ILE A CA 1
ATOM 2330 C C . ILE A 1 291 ? 23.973 -0.845 -24.150 1.00 95.12 291 ILE A C 1
ATOM 2332 O O . ILE A 1 291 ? 23.838 -0.630 -22.941 1.00 95.12 291 ILE A O 1
ATOM 2336 N N . ILE A 1 292 ? 23.726 -2.052 -24.659 1.00 96.62 292 ILE A N 1
ATOM 2337 C CA . ILE A 1 292 ? 23.349 -3.191 -23.819 1.00 96.62 292 ILE A CA 1
ATOM 2338 C C . ILE A 1 292 ? 24.635 -3.850 -23.314 1.00 96.62 292 ILE A C 1
ATOM 2340 O O . ILE A 1 292 ? 25.175 -4.775 -23.920 1.00 96.62 292 ILE A O 1
ATOM 2344 N N . GLY A 1 293 ? 25.157 -3.329 -22.205 1.00 95.81 293 GLY A N 1
ATOM 2345 C CA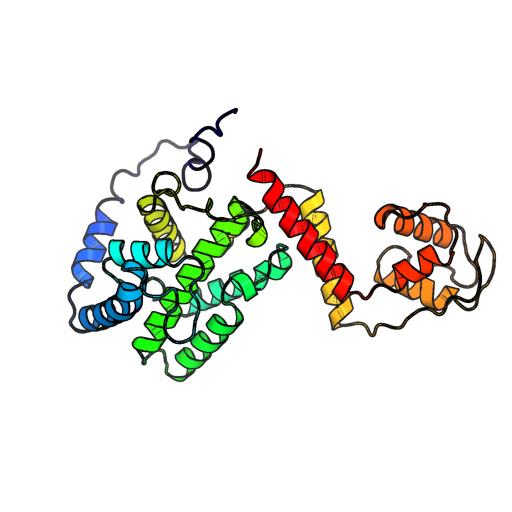 . GLY A 1 293 ? 26.264 -3.929 -21.462 1.00 95.81 293 GLY A CA 1
ATOM 2346 C C . GLY A 1 293 ? 25.796 -4.780 -20.278 1.00 95.81 293 GLY A C 1
ATOM 2347 O O . GLY A 1 293 ? 24.605 -4.872 -19.970 1.00 95.81 293 GLY A O 1
ATOM 2348 N N . LYS A 1 294 ? 26.760 -5.352 -19.544 1.00 96.19 294 LYS A N 1
ATOM 2349 C CA . LYS A 1 294 ? 26.495 -6.156 -18.336 1.00 96.19 294 LYS A CA 1
ATOM 2350 C C . LYS A 1 294 ? 25.668 -5.400 -17.285 1.00 96.19 294 LYS A C 1
ATOM 2352 O O . LYS A 1 294 ? 24.799 -5.996 -16.662 1.00 96.19 294 LYS A O 1
ATOM 2357 N N . GLY A 1 295 ? 25.904 -4.096 -17.112 1.00 96.44 295 GLY A N 1
ATOM 2358 C CA . GLY A 1 295 ? 25.134 -3.255 -16.185 1.00 96.44 295 GLY A CA 1
ATOM 2359 C C . GLY A 1 295 ? 23.649 -3.165 -16.555 1.00 96.44 295 GLY A C 1
ATOM 2360 O O . GLY A 1 295 ? 22.791 -3.373 -15.699 1.00 96.44 295 GLY A O 1
ATOM 2361 N N . THR A 1 296 ? 23.347 -2.950 -17.840 1.00 97.31 296 THR A N 1
ATOM 2362 C CA . THR A 1 296 ? 21.972 -2.921 -18.366 1.00 97.31 296 THR A CA 1
ATOM 2363 C C . THR A 1 296 ? 21.271 -4.262 -18.146 1.00 97.31 296 THR A C 1
ATOM 2365 O O . THR A 1 296 ? 20.155 -4.282 -17.635 1.00 97.31 296 THR A O 1
ATOM 2368 N N . ILE A 1 297 ? 21.937 -5.388 -18.440 1.00 97.94 297 ILE A N 1
ATOM 2369 C CA . ILE A 1 297 ? 21.372 -6.731 -18.212 1.00 97.94 297 ILE A CA 1
ATOM 2370 C C . ILE A 1 297 ? 21.150 -7.020 -16.726 1.00 97.94 297 ILE A C 1
ATOM 2372 O O . ILE A 1 297 ? 20.095 -7.528 -16.361 1.00 97.94 297 ILE A O 1
ATOM 2376 N N . ASN A 1 298 ? 22.098 -6.664 -15.857 1.00 97.69 298 ASN A N 1
ATOM 2377 C CA . ASN A 1 298 ? 21.934 -6.833 -14.413 1.00 97.69 298 ASN A CA 1
ATOM 2378 C C . ASN A 1 298 ? 20.721 -6.057 -13.889 1.00 97.69 298 ASN A C 1
ATOM 2380 O O . ASN A 1 298 ? 19.952 -6.598 -13.102 1.00 97.69 298 ASN A O 1
ATOM 2384 N N . SER A 1 299 ? 20.536 -4.815 -14.347 1.00 97.31 299 SER A N 1
ATOM 2385 C CA . SER A 1 299 ? 19.358 -4.016 -14.005 1.00 97.31 299 SER A CA 1
ATOM 2386 C C . SER A 1 299 ? 18.080 -4.662 -14.545 1.00 97.31 299 SER A C 1
ATOM 2388 O O . SER A 1 299 ? 17.122 -4.845 -13.799 1.00 97.31 299 SER A O 1
ATOM 2390 N N . LEU A 1 300 ? 18.062 -5.087 -15.813 1.00 97.44 300 LEU A N 1
ATOM 2391 C CA . LEU A 1 300 ? 16.900 -5.769 -16.387 1.00 97.44 300 LEU A CA 1
ATOM 2392 C C . LEU A 1 300 ? 16.553 -7.046 -15.615 1.00 97.44 300 LEU A C 1
ATOM 2394 O O . LEU A 1 300 ? 15.374 -7.327 -15.466 1.00 97.44 300 LEU A O 1
ATOM 2398 N N . ASN A 1 301 ? 17.542 -7.751 -15.058 1.00 97.81 301 ASN A N 1
ATOM 2399 C CA . ASN A 1 301 ? 17.390 -8.963 -14.245 1.00 97.81 301 ASN A CA 1
ATOM 2400 C C . ASN A 1 301 ? 17.003 -8.722 -12.772 1.00 97.81 301 ASN A C 1
ATOM 2402 O O . ASN A 1 301 ? 17.006 -9.669 -11.986 1.00 97.81 301 ASN A O 1
ATOM 2406 N N . VAL A 1 302 ? 16.621 -7.506 -12.375 1.00 96.94 302 VAL A N 1
ATOM 2407 C CA . VAL A 1 302 ? 15.983 -7.280 -11.067 1.00 96.94 302 VAL A CA 1
ATOM 2408 C C . VAL A 1 302 ? 14.524 -7.775 -11.116 1.00 96.94 302 VAL A C 1
ATOM 2410 O O . VAL A 1 302 ? 13.784 -7.310 -11.989 1.00 96.94 302 VAL A O 1
ATOM 2413 N N . PRO A 1 303 ? 14.101 -8.695 -10.219 1.00 96.69 303 PRO A N 1
ATOM 2414 C CA . PRO A 1 303 ? 12.723 -9.196 -10.137 1.00 96.69 303 PRO A CA 1
ATOM 2415 C C . PRO A 1 303 ? 11.672 -8.090 -10.022 1.00 96.69 303 PRO A C 1
ATOM 2417 O O . PRO A 1 303 ? 11.926 -7.074 -9.381 1.00 96.69 303 PRO A O 1
ATOM 2420 N N . PHE A 1 304 ? 10.479 -8.303 -10.589 1.00 96.38 304 PHE A N 1
ATOM 2421 C CA . PHE A 1 304 ? 9.385 -7.324 -10.510 1.00 96.38 304 PHE A CA 1
ATOM 2422 C C . PHE A 1 304 ? 8.961 -7.044 -9.063 1.00 96.38 304 PHE A C 1
ATOM 2424 O O . PHE A 1 304 ? 8.843 -5.881 -8.697 1.00 96.38 304 PHE A O 1
ATOM 2431 N N . SER A 1 305 ? 8.868 -8.073 -8.213 1.00 93.62 305 SER A N 1
ATOM 2432 C CA . SER A 1 305 ? 8.591 -7.910 -6.776 1.00 93.62 305 SER A CA 1
ATOM 2433 C C . SER A 1 305 ? 9.612 -7.003 -6.088 1.00 93.62 305 SER A C 1
ATOM 2435 O O . SER A 1 305 ? 9.250 -6.070 -5.391 1.00 93.62 305 SER A O 1
ATOM 2437 N N . ARG A 1 306 ? 10.902 -7.181 -6.390 1.00 93.56 306 ARG A N 1
ATOM 2438 C CA . ARG A 1 306 ? 11.972 -6.334 -5.843 1.00 93.56 306 ARG A CA 1
ATOM 2439 C C . ARG A 1 306 ? 11.882 -4.878 -6.297 1.00 93.56 306 ARG A C 1
ATOM 2441 O O . ARG A 1 306 ? 12.397 -4.013 -5.599 1.00 93.56 306 ARG A O 1
ATOM 2448 N N . ARG A 1 307 ? 11.294 -4.609 -7.466 1.00 92.75 307 ARG A N 1
ATOM 2449 C CA . ARG A 1 307 ? 11.038 -3.243 -7.948 1.00 92.75 307 ARG A CA 1
ATOM 2450 C C . ARG A 1 307 ? 9.812 -2.643 -7.275 1.00 92.75 307 ARG A C 1
ATOM 2452 O O . ARG A 1 307 ? 9.889 -1.501 -6.847 1.00 92.75 307 ARG A O 1
ATOM 2459 N N . ALA A 1 308 ? 8.754 -3.436 -7.099 1.00 91.69 308 ALA A N 1
ATOM 2460 C CA . ALA A 1 308 ? 7.610 -3.049 -6.281 1.00 91.69 308 ALA A CA 1
ATOM 2461 C C . ALA A 1 308 ? 8.064 -2.654 -4.863 1.00 91.69 308 ALA A C 1
ATOM 2463 O O . ALA A 1 308 ? 7.771 -1.548 -4.429 1.00 91.69 308 ALA A O 1
ATOM 2464 N N . ASP A 1 309 ? 8.897 -3.461 -4.197 1.00 88.38 309 ASP A N 1
ATOM 2465 C CA . ASP A 1 309 ? 9.424 -3.130 -2.862 1.00 88.38 309 ASP A CA 1
ATOM 2466 C C . ASP A 1 309 ? 10.194 -1.792 -2.841 1.00 88.38 309 ASP A C 1
ATOM 2468 O O . ASP A 1 309 ? 10.103 -1.015 -1.889 1.00 88.38 309 ASP A O 1
ATOM 2472 N N . GLN A 1 310 ? 10.977 -1.512 -3.892 1.00 88.38 310 GLN A N 1
ATOM 2473 C CA . GLN A 1 310 ? 11.749 -0.271 -4.022 1.00 88.38 310 GLN A CA 1
ATOM 2474 C C . GLN A 1 310 ? 10.848 0.950 -4.212 1.00 88.38 310 GLN A C 1
ATOM 2476 O O . GLN A 1 310 ? 11.077 1.971 -3.561 1.00 88.38 310 GLN A O 1
ATOM 2481 N N . ASP A 1 311 ? 9.838 0.846 -5.074 1.00 88.31 311 ASP A N 1
ATOM 2482 C CA . ASP A 1 311 ? 8.898 1.933 -5.348 1.00 88.31 311 ASP A CA 1
ATOM 2483 C C . ASP A 1 311 ? 7.981 2.182 -4.145 1.00 88.31 311 ASP A C 1
ATOM 2485 O O . ASP A 1 311 ? 7.760 3.336 -3.778 1.00 88.31 311 ASP A O 1
ATOM 2489 N N . GLN A 1 312 ? 7.543 1.120 -3.459 1.00 86.56 312 GLN A N 1
ATOM 2490 C CA . GLN A 1 312 ? 6.801 1.200 -2.198 1.00 86.56 312 GLN A CA 1
ATOM 2491 C C . GLN A 1 312 ? 7.626 1.929 -1.132 1.00 86.56 312 GLN A C 1
ATOM 2493 O O . GLN A 1 312 ? 7.160 2.900 -0.538 1.00 86.56 312 GLN A O 1
ATOM 2498 N N . TYR A 1 313 ? 8.895 1.548 -0.948 1.00 84.19 313 TYR A N 1
ATOM 2499 C CA . TYR A 1 313 ? 9.792 2.253 -0.031 1.00 84.19 313 TYR A CA 1
ATOM 2500 C C . TYR A 1 313 ? 9.999 3.721 -0.437 1.00 84.19 313 TYR A C 1
ATOM 2502 O O . TYR A 1 313 ? 9.946 4.610 0.413 1.00 84.19 313 TYR A O 1
ATOM 2510 N N . GLY A 1 314 ? 10.205 4.002 -1.727 1.00 84.50 314 GLY A N 1
ATOM 2511 C CA . GLY A 1 314 ? 10.360 5.362 -2.248 1.00 84.50 314 GLY A CA 1
ATOM 2512 C C . GLY A 1 314 ? 9.137 6.244 -1.985 1.00 84.50 314 GLY A C 1
ATOM 2513 O O . GLY A 1 314 ? 9.286 7.374 -1.514 1.00 84.50 314 GLY A O 1
ATOM 2514 N N . ALA A 1 315 ? 7.936 5.715 -2.224 1.00 84.38 315 ALA A N 1
ATOM 2515 C CA . ALA A 1 315 ? 6.671 6.387 -1.943 1.00 84.38 315 ALA A CA 1
ATOM 2516 C C . ALA A 1 315 ? 6.510 6.671 -0.438 1.00 84.38 315 ALA A C 1
ATOM 2518 O O . ALA A 1 315 ? 6.214 7.808 -0.059 1.00 84.38 315 ALA A O 1
ATOM 2519 N N . SER A 1 316 ? 6.847 5.698 0.419 1.00 80.94 316 SER A N 1
ATOM 2520 C CA . SER A 1 316 ? 6.887 5.862 1.880 1.00 80.94 316 SER A CA 1
ATOM 2521 C C . SER A 1 316 ? 7.807 7.011 2.323 1.00 80.94 316 SER A C 1
ATOM 2523 O O . SER A 1 316 ? 7.425 7.875 3.118 1.00 80.94 316 SER A O 1
ATOM 2525 N N . GLN A 1 317 ? 9.028 7.074 1.774 1.00 78.44 317 GLN A N 1
ATOM 2526 C CA . GLN A 1 317 ? 9.995 8.132 2.095 1.00 78.44 317 GLN A CA 1
ATOM 2527 C C . GLN A 1 317 ? 9.562 9.509 1.573 1.00 78.44 317 GLN A C 1
ATOM 2529 O O . GLN A 1 317 ? 9.866 10.540 2.180 1.00 78.44 317 GLN A O 1
ATOM 2534 N N . MET A 1 318 ? 8.845 9.563 0.450 1.00 77.44 318 MET A N 1
ATOM 2535 C CA . MET A 1 318 ? 8.347 10.829 -0.081 1.00 77.44 318 MET A CA 1
ATOM 2536 C C . MET A 1 318 ? 7.262 11.422 0.820 1.00 77.44 318 MET A C 1
ATOM 2538 O O . MET A 1 318 ? 7.312 12.626 1.100 1.00 77.44 318 MET A O 1
ATOM 2542 N N . ALA A 1 319 ? 6.364 10.580 1.343 1.00 70.88 319 ALA A N 1
ATOM 2543 C CA . ALA A 1 319 ? 5.385 10.976 2.354 1.00 70.88 319 ALA A CA 1
ATOM 2544 C C . ALA A 1 319 ? 6.070 11.559 3.609 1.00 70.88 319 ALA A C 1
ATOM 2546 O O . ALA A 1 319 ? 5.681 12.625 4.086 1.00 70.88 319 ALA A O 1
ATOM 2547 N N . LEU A 1 320 ? 7.177 10.952 4.063 1.00 64.38 320 LEU A N 1
ATOM 2548 C CA . LEU A 1 320 ? 7.985 11.431 5.199 1.00 64.38 320 LEU A CA 1
ATOM 2549 C C . LEU A 1 320 ? 8.610 12.811 5.015 1.00 64.38 320 LEU A C 1
ATOM 2551 O O . LEU A 1 320 ? 8.682 13.601 5.955 1.00 64.38 320 LEU A O 1
ATOM 2555 N N . SER A 1 321 ? 9.086 13.126 3.813 1.00 60.22 321 SER A N 1
ATOM 2556 C CA . SER A 1 321 ? 9.800 14.385 3.567 1.00 60.22 321 SER A CA 1
ATOM 2557 C C . SER A 1 321 ? 8.940 15.643 3.782 1.00 60.22 321 SER A C 1
ATOM 2559 O O . SER A 1 321 ? 9.491 16.738 3.924 1.00 60.22 321 SER A O 1
ATOM 2561 N N . ARG A 1 322 ? 7.604 15.502 3.833 1.00 60.25 322 ARG A N 1
ATOM 2562 C CA . ARG A 1 322 ? 6.664 16.594 4.131 1.00 60.25 322 ARG A CA 1
ATOM 2563 C C . ARG A 1 322 ? 6.612 16.959 5.610 1.00 60.25 322 ARG A C 1
ATOM 2565 O O . ARG A 1 322 ? 6.482 18.141 5.896 1.00 60.25 322 ARG A O 1
ATOM 2572 N N . SER A 1 323 ? 6.753 16.006 6.534 1.00 47.81 323 SER A N 1
ATOM 2573 C CA . SER A 1 323 ? 6.633 16.297 7.976 1.00 47.81 323 SER A CA 1
ATOM 2574 C C . SER A 1 323 ? 7.756 17.185 8.514 1.00 47.81 323 SER A C 1
ATOM 2576 O O . SER A 1 323 ? 7.616 17.812 9.560 1.00 47.81 323 SER A O 1
ATOM 2578 N N . HIS A 1 324 ? 8.863 17.270 7.776 1.00 42.62 324 HIS A N 1
ATOM 2579 C CA . HIS A 1 324 ? 10.048 18.040 8.143 1.00 42.62 324 HIS A CA 1
ATOM 2580 C C . HIS A 1 324 ? 10.121 19.436 7.490 1.00 42.62 324 HIS A C 1
ATOM 2582 O O . HIS A 1 324 ? 11.089 20.156 7.753 1.00 42.62 324 HIS A O 1
ATOM 2588 N N . ARG A 1 325 ? 9.166 19.814 6.623 1.00 41.16 325 ARG A N 1
ATOM 2589 C CA . ARG A 1 325 ? 9.107 21.144 5.979 1.00 41.16 325 ARG A CA 1
ATOM 2590 C C . ARG A 1 325 ? 8.088 22.049 6.655 1.00 41.16 325 ARG A C 1
ATOM 2592 O O . ARG A 1 325 ? 8.436 23.237 6.837 1.00 41.16 325 ARG A O 1
#